Protein AF-A0A1J4UMW9-F1 (afdb_monomer_lite)

Sequence (332 aa):
MISEQFVMEASAVSAFGLAVLLVLATYAATRSKFFRNIVVSAPTFYKASRLLGFAWAGGLAVHFMEMSNAALLNKTLLTGTEIASRSLFPYFALFVFSAGLFVLSRSMTKNHYTNEIKRAPALQYARGGFRGLSANDVEVLRTVKEHKGEVRKVVFETGWLEEEEVLSSMKKLWALGLVKVREGKAFVTPEGSDVLLFPRSLFASGVDRKTLEEMAGAREALEKGDDLHVVAACSRVLERNLKEHVVANAMTSEEAAKHFGKPLARTTLGDLIGFVRDKQKDAFLGGILTTINEARKSIHDHSVGRADEAAYAYLLTEIAVKYIHSTRPIAA

Foldseek 3Di:
DPPPVVVVVVVVVVVVVVLVVVVVVVVVVVPDPVVVVVCPVVVVVVVVLVVVVVVVVVVVVVVVVVLVVVVVVDPDPVVNVVVCCVPVVVVVSVVVVSVVVVVVVLQVVLVVLLVLLVPQPLPPLVVLALLPDALVLLVLLVLLAVVQFQLVSSCVVSVVDHNVVSSVSSSNCVSNVQWDRDRNGIDGDPVVVVVNLFDSLCSPLSDDPVLRVLLSVLVVCLVVQVLLSNLVSLQVSQLVLLLVLCCQPPDPQVVVCVVQVHGSVPDGLVNSLVCCVPPVVPPPLNVLSVLLVVLNVVPVVDDDDPSVSSVSNSVSSSVNSSVSSNPGDDDD

Structure (mmCIF, N/CA/C/O backbone):
data_AF-A0A1J4UMW9-F1
#
_entry.id   AF-A0A1J4UMW9-F1
#
loop_
_atom_site.group_PDB
_atom_site.id
_atom_site.type_symbol
_atom_site.label_atom_id
_atom_site.label_alt_id
_atom_site.label_comp_id
_atom_site.label_asym_id
_atom_site.label_entity_id
_atom_site.label_seq_id
_atom_site.pdbx_PDB_ins_code
_atom_site.Cartn_x
_atom_site.Cartn_y
_atom_site.Cartn_z
_atom_site.occupancy
_atom_site.B_iso_or_equiv
_atom_site.auth_seq_id
_atom_site.auth_comp_id
_atom_site.auth_asym_id
_atom_site.auth_atom_id
_atom_site.pdbx_PDB_model_num
ATOM 1 N N . MET A 1 1 ? -47.668 10.138 73.366 1.00 42.81 1 MET A N 1
ATOM 2 C CA . MET A 1 1 ? -47.268 9.122 72.366 1.00 42.81 1 MET A CA 1
ATOM 3 C C . MET A 1 1 ? -47.139 9.749 70.970 1.00 42.81 1 MET A C 1
ATOM 5 O O . MET A 1 1 ? -47.880 9.379 70.077 1.00 42.81 1 MET A O 1
ATOM 9 N N . ILE A 1 2 ? -46.230 10.715 70.768 1.00 44.62 2 ILE A N 1
ATOM 10 C CA . ILE A 1 2 ? -45.965 11.315 69.433 1.00 44.62 2 ILE A CA 1
ATOM 11 C C . ILE A 1 2 ? -44.455 11.274 69.079 1.00 44.62 2 ILE A C 1
ATOM 13 O O . ILE A 1 2 ? -44.049 11.697 68.008 1.00 44.62 2 ILE A O 1
ATOM 17 N N . SER A 1 3 ? -43.576 10.716 69.919 1.00 45.97 3 SER A N 1
ATOM 18 C CA . SER A 1 3 ? -42.135 11.000 69.799 1.00 45.97 3 SER A CA 1
ATOM 19 C C . SER A 1 3 ? -41.290 10.051 68.938 1.00 45.97 3 SER A C 1
ATOM 21 O O . SER A 1 3 ? -40.170 10.429 68.628 1.00 45.97 3 SER A O 1
ATOM 23 N N . GLU A 1 4 ? -41.752 8.866 68.521 1.00 40.22 4 GLU A N 1
ATOM 24 C CA . GLU A 1 4 ? -40.880 7.918 67.785 1.00 40.22 4 GLU A CA 1
ATOM 25 C C . GLU A 1 4 ? -41.155 7.850 66.276 1.00 40.22 4 GLU A C 1
ATOM 27 O O . GLU A 1 4 ? -40.219 7.834 65.479 1.00 40.22 4 GLU A O 1
ATOM 32 N N . GLN A 1 5 ? -42.421 7.911 65.854 1.00 38.81 5 GLN A N 1
ATOM 33 C CA . GLN A 1 5 ? -42.780 7.913 64.427 1.00 38.81 5 GLN A CA 1
ATOM 34 C C . GLN A 1 5 ? -42.293 9.176 63.700 1.00 38.81 5 GLN A C 1
ATOM 36 O O . GLN A 1 5 ? -41.772 9.087 62.591 1.00 38.81 5 GLN A O 1
ATOM 41 N N . PHE A 1 6 ? -42.363 10.337 64.359 1.00 32.69 6 PHE A N 1
ATOM 42 C CA . PHE A 1 6 ? -41.917 11.614 63.789 1.00 32.69 6 PHE A CA 1
ATOM 43 C C . PHE A 1 6 ? -40.389 11.692 63.631 1.00 32.69 6 PHE A C 1
ATOM 45 O O . PHE A 1 6 ? -39.881 12.286 62.682 1.00 32.69 6 PHE A O 1
ATOM 52 N N . VAL A 1 7 ? -39.642 11.052 64.537 1.00 42.03 7 VAL A N 1
ATOM 53 C CA . VAL A 1 7 ? -38.174 10.971 64.462 1.00 42.03 7 VAL A CA 1
ATOM 54 C C . VAL A 1 7 ? -37.744 10.004 63.353 1.00 42.03 7 VAL A C 1
ATOM 56 O O . VAL A 1 7 ? -36.785 10.289 62.632 1.00 42.03 7 VAL A O 1
ATOM 59 N N . MET A 1 8 ? -38.483 8.907 63.144 1.00 39.56 8 MET A N 1
ATOM 60 C CA . MET A 1 8 ? -38.225 7.974 62.043 1.00 39.56 8 MET A CA 1
ATOM 61 C C . MET A 1 8 ? -38.475 8.600 60.667 1.00 39.56 8 MET A C 1
ATOM 63 O O . MET A 1 8 ? -37.607 8.491 59.800 1.00 39.56 8 MET A O 1
ATOM 67 N N . GLU A 1 9 ? -39.585 9.316 60.473 1.00 37.31 9 GLU A N 1
ATOM 68 C CA . GLU A 1 9 ? -39.855 10.015 59.208 1.00 37.31 9 GLU A CA 1
ATOM 69 C C . GLU A 1 9 ? -38.834 11.131 58.940 1.00 37.31 9 GLU A C 1
ATOM 71 O O . GLU A 1 9 ? -38.322 11.239 57.825 1.00 37.31 9 GLU A O 1
ATOM 76 N N . ALA A 1 10 ? -38.425 11.889 59.963 1.00 33.38 10 ALA A N 1
ATOM 77 C CA . ALA A 1 10 ? -37.377 12.901 59.821 1.00 33.38 10 ALA A CA 1
ATOM 78 C C . ALA A 1 10 ? -36.002 12.294 59.465 1.00 33.38 10 ALA A C 1
ATOM 80 O O . ALA A 1 10 ? -35.250 12.866 58.669 1.00 33.38 10 ALA A O 1
ATOM 81 N N . SER A 1 11 ? -35.668 11.114 60.002 1.00 39.16 11 SER A N 1
ATOM 82 C CA . SER A 1 11 ? -34.418 10.404 59.684 1.00 39.16 11 SER A CA 1
ATOM 83 C C . SER A 1 11 ? -34.403 9.828 58.260 1.00 39.16 11 SER A C 1
ATOM 85 O O . SER A 1 11 ? -33.392 9.913 57.564 1.00 39.16 11 SER A O 1
ATOM 87 N N . ALA A 1 12 ? -35.541 9.321 57.777 1.00 39.34 12 ALA A N 1
ATOM 88 C CA . ALA A 1 12 ? -35.669 8.801 56.420 1.00 39.34 12 ALA A CA 1
ATOM 89 C C . ALA A 1 12 ? -35.666 9.933 55.379 1.00 39.34 12 ALA A C 1
ATOM 91 O O . ALA A 1 12 ? -34.989 9.831 54.354 1.00 39.34 12 ALA A O 1
ATOM 92 N N . VAL A 1 13 ? -36.352 11.045 55.664 1.00 39.00 13 VAL A N 1
ATOM 93 C CA . VAL A 1 13 ? -36.373 12.231 54.793 1.00 39.00 13 VAL A CA 1
ATOM 94 C C . VAL A 1 13 ? -35.003 12.915 54.753 1.00 39.00 13 VAL A C 1
ATOM 96 O O . VAL A 1 13 ? -34.563 13.332 53.682 1.00 39.00 13 VAL A O 1
ATOM 99 N N . SER A 1 14 ? -34.278 12.976 55.875 1.00 44.56 14 SER A N 1
ATOM 100 C CA . SER A 1 14 ? -32.914 13.523 55.900 1.00 44.56 14 SER A CA 1
ATOM 101 C C . SER A 1 14 ? -31.901 12.622 55.192 1.00 44.56 14 SER A C 1
ATOM 103 O O . SER A 1 14 ? -31.070 13.138 54.449 1.00 44.56 14 SER A O 1
ATOM 105 N N . ALA A 1 15 ? -32.002 11.295 55.318 1.00 42.41 15 ALA A N 1
ATOM 106 C CA . ALA A 1 15 ? -31.145 10.357 54.590 1.00 42.41 15 ALA A CA 1
ATOM 107 C C . ALA A 1 15 ? -31.415 10.371 53.074 1.00 42.41 15 ALA A C 1
ATOM 109 O O . ALA A 1 15 ? -30.474 10.373 52.278 1.00 42.41 15 ALA A O 1
ATOM 110 N N . PHE A 1 16 ? -32.686 10.449 52.661 1.00 41.81 16 PHE A N 1
ATOM 111 C CA . PHE A 1 16 ? -33.057 10.579 51.250 1.00 41.81 16 PHE A CA 1
ATOM 112 C C . PHE A 1 16 ? -32.621 11.935 50.681 1.00 41.81 16 PHE A C 1
ATOM 114 O O . PHE A 1 16 ? -32.043 11.998 49.596 1.00 41.81 16 PHE A O 1
ATOM 121 N N . GLY A 1 17 ? -32.797 13.014 51.449 1.00 39.78 17 GLY A N 1
ATOM 122 C CA . GLY A 1 17 ? -32.282 14.341 51.116 1.00 39.78 17 GLY A CA 1
ATOM 123 C C . GLY A 1 17 ? -30.760 14.356 50.962 1.00 39.78 17 GLY A C 1
ATOM 124 O O . GLY A 1 17 ? -30.255 14.929 49.999 1.00 39.78 17 GLY A O 1
ATOM 125 N N . LEU A 1 18 ? -30.028 13.664 51.843 1.00 44.84 18 LEU A N 1
ATOM 126 C CA . LEU A 1 18 ? -28.569 13.554 51.782 1.00 44.84 18 LEU A CA 1
ATOM 127 C C . LEU A 1 18 ? -28.105 12.748 50.561 1.00 44.84 18 LEU A C 1
ATOM 129 O O . LEU A 1 18 ? -27.147 13.141 49.901 1.00 44.84 18 LEU A O 1
ATOM 133 N N . ALA A 1 19 ? -28.797 11.655 50.224 1.00 44.78 19 ALA A N 1
ATOM 134 C CA . ALA A 1 19 ? -28.501 10.843 49.045 1.00 44.78 19 ALA A CA 1
ATOM 135 C C . ALA A 1 19 ? -28.756 11.617 47.741 1.00 44.78 19 ALA A C 1
ATOM 137 O O . ALA A 1 19 ? -27.916 11.609 46.841 1.00 44.78 19 ALA A O 1
ATOM 138 N N . VAL A 1 20 ? -29.870 12.352 47.657 1.00 46.38 20 VAL A N 1
ATOM 139 C CA . VAL A 1 20 ? -30.177 13.224 46.513 1.00 46.38 20 VAL A CA 1
ATOM 140 C C . VAL A 1 20 ? -29.170 14.374 46.417 1.00 46.38 20 VAL A C 1
ATOM 142 O O . VAL A 1 20 ? -28.682 14.660 45.326 1.00 46.38 20 VAL A O 1
ATOM 145 N N . LEU A 1 21 ? -28.777 14.981 47.541 1.00 43.75 21 LEU A N 1
ATOM 146 C CA . LEU A 1 21 ? -27.727 16.004 47.586 1.00 43.75 21 LEU A CA 1
ATOM 147 C C . LEU A 1 21 ? -26.360 15.456 47.174 1.00 43.75 21 LEU A C 1
ATOM 149 O O . LEU A 1 21 ? -25.640 16.141 46.459 1.00 43.75 21 LEU A O 1
ATOM 153 N N . LEU A 1 22 ? -26.008 14.225 47.547 1.00 47.81 22 LEU A N 1
ATOM 154 C CA . LEU A 1 22 ? -24.771 13.565 47.119 1.00 47.81 22 LEU A CA 1
ATOM 155 C C . LEU A 1 22 ? -24.776 13.251 45.622 1.00 47.81 22 LEU A C 1
ATOM 157 O O . LEU A 1 22 ? -23.760 13.461 44.958 1.00 47.81 22 LEU A O 1
ATOM 161 N N . VAL A 1 23 ? -25.909 12.813 45.068 1.00 45.50 23 VAL A N 1
ATOM 162 C CA . VAL A 1 23 ? -26.080 12.595 43.621 1.00 45.50 23 VAL A CA 1
ATOM 163 C C . VAL A 1 23 ? -26.017 13.921 42.857 1.00 45.50 23 VAL A C 1
ATOM 165 O O . VAL A 1 23 ? -25.331 14.018 41.842 1.00 45.50 23 VAL A O 1
ATOM 168 N N . LEU A 1 24 ? -26.657 14.977 43.361 1.00 42.84 24 LEU A N 1
ATOM 169 C CA . LEU A 1 24 ? -26.605 16.309 42.755 1.00 42.84 24 LEU A CA 1
ATOM 170 C C . LEU A 1 24 ? -25.222 16.957 42.896 1.00 42.84 24 LEU A C 1
ATOM 172 O O . LEU A 1 24 ? -24.752 17.585 41.952 1.00 42.84 24 LEU A O 1
ATOM 176 N N . ALA A 1 25 ? -24.532 16.761 44.020 1.00 43.81 25 ALA A N 1
ATOM 177 C CA . ALA A 1 25 ? -23.177 17.254 44.246 1.00 43.81 25 ALA A CA 1
ATOM 178 C C . ALA A 1 25 ? -22.150 16.507 43.387 1.00 43.81 25 ALA A C 1
ATOM 180 O O . ALA A 1 25 ? -21.264 17.140 42.822 1.00 43.81 25 ALA A O 1
ATOM 181 N N . THR A 1 26 ? -22.289 15.190 43.201 1.00 46.97 26 THR A N 1
ATOM 182 C CA . THR A 1 26 ? -21.450 14.423 42.258 1.00 46.97 26 THR A CA 1
ATOM 183 C C . THR A 1 26 ? -21.759 14.778 40.800 1.00 46.97 26 THR A C 1
ATOM 185 O O . THR A 1 26 ? -20.840 14.905 39.986 1.00 46.97 26 THR A O 1
ATOM 188 N N . TYR A 1 27 ? -23.021 15.048 40.460 1.00 43.44 27 TYR A N 1
ATOM 189 C CA . TYR A 1 27 ? -23.415 15.565 39.145 1.00 43.44 27 TYR A CA 1
ATOM 190 C C . TYR A 1 27 ? -22.890 16.995 38.884 1.00 43.44 27 TYR A C 1
ATOM 192 O O . TYR A 1 27 ? -22.416 17.307 37.791 1.00 43.44 27 TYR A O 1
ATOM 200 N N . ALA A 1 28 ? -22.886 17.865 39.897 1.00 40.16 28 ALA A N 1
ATOM 201 C CA . ALA A 1 28 ? -22.312 19.208 39.816 1.00 40.16 28 ALA A CA 1
ATOM 202 C C . ALA A 1 28 ? -20.772 19.174 39.757 1.00 40.16 28 ALA A C 1
ATOM 204 O O . ALA A 1 28 ? -20.160 19.873 38.944 1.00 40.16 28 ALA A O 1
ATOM 205 N N . ALA A 1 29 ? -20.134 18.304 40.545 1.00 42.22 29 ALA A N 1
ATOM 206 C CA . ALA A 1 29 ? -18.684 18.113 40.568 1.00 42.22 29 ALA A CA 1
ATOM 207 C C . ALA A 1 29 ? -18.143 17.525 39.254 1.00 42.22 29 ALA A C 1
ATOM 209 O O . ALA A 1 29 ? -17.057 17.897 38.816 1.00 42.22 29 ALA A O 1
ATOM 210 N N . THR A 1 30 ? -18.912 16.683 38.556 1.00 43.72 30 THR A N 1
ATOM 211 C CA . THR A 1 30 ? -18.533 16.140 37.235 1.00 43.72 30 THR A CA 1
ATOM 212 C C . THR A 1 30 ? -18.627 17.161 36.092 1.00 43.72 30 THR A C 1
ATOM 214 O O . THR A 1 30 ? -17.993 16.975 35.048 1.00 43.72 30 THR A O 1
ATOM 217 N N . ARG A 1 31 ? -19.337 18.286 36.277 1.00 42.12 31 ARG A N 1
ATOM 218 C CA . ARG A 1 31 ? -19.295 19.440 35.354 1.00 42.12 31 ARG A CA 1
ATOM 219 C C . ARG A 1 31 ? -18.160 20.427 35.642 1.00 42.12 31 ARG A C 1
ATOM 221 O O . ARG A 1 31 ? -17.838 21.236 34.771 1.00 42.12 31 ARG A O 1
ATOM 228 N N . SER A 1 32 ? -17.532 20.352 36.813 1.00 41.03 32 SER A N 1
ATOM 229 C CA . SER A 1 32 ? -16.399 21.202 37.182 1.00 41.03 32 SER A CA 1
ATOM 230 C C . SER A 1 32 ? -15.139 20.830 36.387 1.00 41.03 32 SER A C 1
ATOM 232 O O . SER A 1 32 ? -14.759 19.662 36.287 1.00 41.03 32 SER A O 1
ATOM 234 N N . LYS A 1 33 ? -14.446 21.838 35.834 1.00 41.34 33 LYS A N 1
ATOM 235 C CA . LYS A 1 33 ? -13.151 21.675 35.139 1.00 41.34 33 LYS A CA 1
ATOM 236 C C . LYS A 1 33 ? -12.084 21.009 36.021 1.00 41.34 33 LYS A C 1
ATOM 238 O O . LYS A 1 33 ? -11.174 20.390 35.482 1.00 41.34 33 LYS A O 1
ATOM 243 N N . PHE A 1 34 ? -12.212 21.104 37.344 1.00 39.59 34 PHE A N 1
ATOM 244 C CA . PHE A 1 34 ? -11.235 20.600 38.308 1.00 39.59 34 PHE A CA 1
ATOM 245 C C . PHE A 1 34 ? -11.161 19.063 38.325 1.00 39.59 34 PHE A C 1
ATOM 247 O O . PHE A 1 34 ? -10.075 18.489 38.300 1.00 39.59 34 PHE A O 1
ATOM 254 N N . PHE A 1 35 ? -12.307 18.377 38.243 1.00 39.03 35 PHE A N 1
ATOM 255 C CA . PHE A 1 35 ? -12.349 16.909 38.237 1.00 39.03 35 PHE A CA 1
ATOM 256 C C . PHE A 1 35 ? -11.891 16.283 36.915 1.00 39.03 35 PHE A C 1
ATOM 258 O O . PHE A 1 35 ? -11.457 15.134 36.908 1.00 39.03 35 PHE A O 1
ATOM 265 N N . ARG A 1 36 ? -11.896 17.031 35.801 1.00 42.31 36 ARG A N 1
ATOM 266 C CA . ARG A 1 36 ? -11.319 16.541 34.535 1.00 42.31 36 ARG A CA 1
ATOM 267 C C . ARG A 1 36 ? -9.810 16.312 34.618 1.00 42.31 36 ARG A C 1
ATOM 269 O O . ARG A 1 36 ? -9.317 15.459 33.892 1.00 42.31 36 ARG A O 1
ATOM 276 N N . ASN A 1 37 ? -9.106 17.028 35.496 1.00 37.28 37 ASN A N 1
ATOM 277 C CA . ASN A 1 37 ? -7.650 16.934 35.618 1.00 37.28 37 ASN A CA 1
ATOM 278 C C . ASN A 1 37 ? -7.193 15.838 36.595 1.00 37.28 37 ASN A C 1
ATOM 280 O O . ASN A 1 37 ? -6.103 15.306 36.432 1.00 37.28 37 ASN A O 1
ATOM 284 N N . ILE A 1 38 ? -8.026 15.448 37.568 1.00 41.09 38 ILE A N 1
ATOM 285 C CA . ILE A 1 38 ? -7.701 14.373 38.530 1.00 41.09 38 ILE A CA 1
ATOM 286 C C . ILE A 1 38 ? -7.967 12.978 37.928 1.00 41.09 38 ILE A C 1
ATOM 288 O O . ILE A 1 38 ? -7.303 12.006 38.274 1.00 41.09 38 ILE A O 1
ATOM 292 N N . VAL A 1 39 ? -8.882 12.870 36.959 1.00 41.06 39 VAL A N 1
ATOM 293 C CA . VAL A 1 39 ? -9.279 11.604 36.301 1.00 41.06 39 VAL A CA 1
ATOM 294 C C . VAL A 1 39 ? -8.270 11.134 35.226 1.00 41.06 39 VAL A C 1
ATOM 296 O O . VAL A 1 39 ? -8.476 10.118 34.566 1.00 41.06 39 VAL A O 1
ATOM 299 N N . VAL A 1 40 ? -7.136 11.827 35.072 1.00 39.72 40 VAL A N 1
ATOM 300 C CA . VAL A 1 40 ? -6.086 11.523 34.079 1.00 39.72 40 VAL A CA 1
ATOM 301 C C . VAL A 1 40 ? -5.288 10.242 34.415 1.00 39.72 40 VAL A C 1
ATOM 303 O O . VAL A 1 40 ? -4.638 9.685 33.541 1.00 39.72 40 VAL A O 1
ATOM 306 N N . SER A 1 41 ? -5.418 9.664 35.618 1.00 41.72 41 SER A N 1
ATOM 307 C CA . SER A 1 41 ? -4.831 8.354 35.986 1.00 41.72 41 SER A CA 1
ATOM 308 C C . SER A 1 41 ? -5.831 7.183 35.885 1.00 41.72 41 SER A C 1
ATOM 310 O O . SER A 1 41 ? -5.917 6.301 36.748 1.00 41.72 41 SER A O 1
ATOM 312 N N . ALA A 1 42 ? -6.610 7.169 34.800 1.00 48.78 42 ALA A N 1
ATOM 313 C CA . ALA A 1 42 ? -7.713 6.237 34.546 1.00 48.78 42 ALA A CA 1
ATOM 314 C C . ALA A 1 42 ? -7.419 4.725 34.754 1.00 48.78 42 ALA A C 1
ATOM 316 O O . ALA A 1 42 ? -8.327 4.030 35.221 1.00 48.78 42 ALA A O 1
ATOM 317 N N . PRO A 1 43 ? -6.215 4.170 34.483 1.00 43.69 43 PRO A N 1
ATOM 318 C CA . PRO A 1 43 ? -5.966 2.733 34.664 1.00 43.69 43 PRO A CA 1
ATOM 319 C C . PRO A 1 43 ? -5.901 2.314 36.139 1.00 43.69 43 PRO A C 1
ATOM 321 O O . PRO A 1 43 ? -6.397 1.249 36.519 1.00 43.69 43 PRO A O 1
ATOM 324 N N . THR A 1 44 ? -5.306 3.154 36.986 1.00 44.06 44 THR A N 1
ATOM 325 C CA . THR A 1 44 ? -5.064 2.869 38.407 1.00 44.06 44 THR A CA 1
ATOM 326 C C . THR A 1 44 ? -6.350 3.015 39.211 1.00 44.06 44 THR A C 1
ATOM 328 O O . THR A 1 44 ? -6.687 2.142 40.011 1.00 44.06 44 THR A O 1
ATOM 331 N N . PHE A 1 45 ? -7.135 4.057 38.916 1.00 45.88 45 PHE A N 1
ATOM 332 C CA . PHE A 1 45 ? -8.465 4.253 39.497 1.00 45.88 45 PHE A CA 1
ATOM 333 C C . PHE A 1 45 ? -9.440 3.130 39.093 1.00 45.88 45 PHE A C 1
ATOM 335 O O . PHE A 1 45 ? -10.245 2.661 39.901 1.00 45.88 45 PHE A O 1
ATOM 342 N N . TYR A 1 46 ? -9.328 2.628 37.859 1.00 49.31 46 TYR A N 1
ATOM 343 C CA . TYR A 1 46 ? -10.110 1.491 37.368 1.00 49.31 46 TYR A CA 1
ATOM 344 C C . TYR A 1 46 ? -9.767 0.174 38.083 1.00 49.31 46 TYR A C 1
ATOM 346 O O . TYR A 1 46 ? -10.672 -0.531 38.527 1.00 49.31 46 TYR A O 1
ATOM 354 N N . LYS A 1 47 ? -8.478 -0.160 38.249 1.00 45.62 47 LYS A N 1
ATOM 355 C CA . LYS A 1 47 ? -8.064 -1.368 38.992 1.00 45.62 47 LYS A CA 1
ATOM 356 C C . LYS A 1 47 ? -8.498 -1.304 40.460 1.00 45.62 47 LYS A C 1
ATOM 358 O O . LYS A 1 47 ? -9.024 -2.289 40.975 1.00 45.62 47 LYS A O 1
ATOM 363 N N . ALA A 1 48 ? -8.350 -0.141 41.097 1.00 46.59 48 ALA A N 1
ATOM 364 C CA . ALA A 1 48 ? -8.745 0.071 42.487 1.00 46.59 48 ALA A CA 1
ATOM 365 C C . ALA A 1 48 ? -10.266 -0.049 42.691 1.00 46.59 48 ALA A C 1
ATOM 367 O O . ALA A 1 48 ? -10.709 -0.767 43.583 1.00 46.59 48 ALA A O 1
ATOM 368 N N . SER A 1 49 ? -11.073 0.583 41.832 1.00 46.94 49 SER A N 1
ATOM 369 C CA . SER A 1 49 ? -12.542 0.515 41.922 1.00 46.94 49 SER A CA 1
ATOM 370 C C . SER A 1 49 ? -13.092 -0.894 41.681 1.00 46.94 49 SER A C 1
ATOM 372 O O . SER A 1 49 ? -14.043 -1.303 42.347 1.00 46.94 49 SER A O 1
ATOM 374 N N . ARG A 1 50 ? -12.470 -1.678 40.792 1.00 46.16 50 ARG A N 1
ATOM 375 C CA . ARG A 1 50 ? -12.857 -3.076 40.547 1.00 46.16 50 ARG A CA 1
ATOM 376 C C . ARG A 1 50 ? -12.521 -3.991 41.727 1.00 46.16 50 ARG A C 1
ATOM 378 O O . ARG A 1 50 ? -13.363 -4.794 42.117 1.00 46.16 50 ARG A O 1
ATOM 385 N N . LEU A 1 51 ? -11.324 -3.854 42.301 1.00 48.75 51 LEU A N 1
ATOM 386 C CA . LEU A 1 51 ? -10.903 -4.601 43.494 1.00 48.75 51 LEU A CA 1
ATOM 387 C C . LEU A 1 51 ? -11.782 -4.277 44.704 1.00 48.75 51 LEU A C 1
ATOM 389 O O . LEU A 1 51 ? -12.223 -5.194 45.391 1.00 48.75 51 LEU A O 1
ATOM 393 N N . LEU A 1 52 ? -12.101 -2.997 44.911 1.00 49.00 52 LEU A N 1
ATOM 394 C CA . LEU A 1 52 ? -13.024 -2.562 45.960 1.00 49.00 52 LEU A CA 1
ATOM 395 C C . LEU A 1 52 ? -14.428 -3.139 45.749 1.00 49.00 52 LEU A C 1
ATOM 397 O O . LEU A 1 52 ? -15.008 -3.665 46.692 1.00 49.00 52 LEU A O 1
ATOM 401 N N . GLY A 1 53 ? -14.947 -3.125 44.516 1.00 48.31 53 GLY A N 1
ATOM 402 C CA . GLY A 1 53 ? -16.244 -3.728 44.196 1.00 48.31 53 GLY A CA 1
ATOM 403 C C . GLY A 1 53 ? -16.298 -5.241 44.453 1.00 48.31 53 GLY A C 1
ATOM 404 O O . GLY A 1 53 ? -17.281 -5.729 45.006 1.00 48.31 53 GLY A O 1
ATOM 405 N N . PHE A 1 54 ? -15.241 -5.986 44.104 1.00 48.91 54 PHE A N 1
ATOM 406 C CA . PHE A 1 54 ? -15.165 -7.436 44.334 1.00 48.91 54 PHE A CA 1
ATOM 407 C C . PHE A 1 54 ? -14.985 -7.805 45.808 1.00 48.91 54 PHE A C 1
ATOM 409 O O . PHE A 1 54 ? -15.696 -8.680 46.302 1.00 48.91 54 PHE A O 1
ATOM 416 N N . ALA A 1 55 ? -14.076 -7.132 46.518 1.00 49.06 55 ALA A N 1
ATOM 417 C CA . ALA A 1 55 ? -13.883 -7.340 47.953 1.00 49.06 55 ALA A CA 1
ATOM 418 C C . ALA A 1 55 ? -15.178 -7.051 48.729 1.00 49.06 55 ALA A C 1
ATOM 420 O O . ALA A 1 55 ? -15.533 -7.774 49.658 1.00 49.06 55 ALA A O 1
ATOM 421 N N . TRP A 1 56 ? -15.928 -6.037 48.292 1.00 56.81 56 TRP A N 1
ATOM 422 C CA . TRP A 1 56 ? -17.191 -5.659 48.909 1.00 56.81 56 TRP A CA 1
ATOM 423 C C . TRP A 1 56 ? -18.327 -6.644 48.607 1.00 56.81 56 TRP A C 1
ATOM 425 O O . TRP A 1 56 ? -19.052 -7.020 49.523 1.00 56.81 56 TRP A O 1
ATOM 435 N N . ALA A 1 57 ? -18.446 -7.139 47.369 1.00 48.03 57 ALA A N 1
ATOM 436 C CA . ALA A 1 57 ? -19.408 -8.191 47.022 1.00 48.03 57 ALA A CA 1
ATOM 437 C C . ALA A 1 57 ? -19.156 -9.494 47.806 1.00 48.03 57 ALA A C 1
ATOM 439 O O . ALA A 1 57 ? -20.105 -10.134 48.256 1.00 48.03 57 ALA A O 1
ATOM 440 N N . GLY A 1 58 ? -17.883 -9.848 48.024 1.00 52.16 58 GLY A N 1
ATOM 441 C CA . GLY A 1 58 ? -17.498 -10.958 48.898 1.00 52.16 58 GLY A CA 1
ATOM 442 C C . GLY A 1 58 ? -17.920 -10.731 50.352 1.00 52.16 58 GLY A C 1
ATOM 443 O O . GLY A 1 58 ? -18.535 -11.609 50.951 1.00 52.16 58 GLY A O 1
ATOM 444 N N . GLY A 1 59 ? -17.674 -9.534 50.897 1.00 49.66 59 GLY A N 1
ATOM 445 C CA . GLY A 1 59 ? -18.113 -9.164 52.248 1.00 49.66 59 GLY A CA 1
ATOM 446 C C . GLY A 1 59 ? -19.635 -9.205 52.424 1.00 49.66 59 GLY A C 1
ATOM 447 O O . GLY A 1 59 ? -20.123 -9.697 53.436 1.00 49.66 59 GLY A O 1
ATOM 448 N N . LEU A 1 60 ? -20.392 -8.766 51.415 1.00 53.06 60 LEU A N 1
ATOM 449 C CA . LEU A 1 60 ? -21.858 -8.814 51.406 1.00 53.06 60 LEU A CA 1
ATOM 450 C C . LEU A 1 60 ? -22.394 -10.249 51.404 1.00 53.06 60 LEU A C 1
ATOM 452 O O . LEU A 1 60 ? -23.348 -10.539 52.118 1.00 53.06 60 LEU A O 1
ATOM 456 N N . ALA A 1 61 ? -21.767 -11.151 50.645 1.00 51.25 61 ALA A N 1
ATOM 457 C CA . ALA A 1 61 ? -22.147 -12.561 50.618 1.00 51.25 61 ALA A CA 1
ATOM 458 C C . ALA A 1 61 ? -21.921 -13.243 51.977 1.00 51.25 61 ALA A C 1
ATOM 460 O O . ALA A 1 61 ? -22.792 -13.975 52.443 1.00 51.25 61 ALA A O 1
ATOM 461 N N . VAL A 1 62 ? -20.797 -12.949 52.641 1.00 56.12 62 VAL A N 1
ATOM 462 C CA . VAL A 1 62 ? -20.498 -13.455 53.992 1.00 56.12 62 VAL A CA 1
ATOM 463 C C . VAL A 1 62 ? -21.516 -12.930 55.006 1.00 56.12 62 VAL A C 1
ATOM 465 O O . VAL A 1 62 ? -22.098 -13.710 55.756 1.00 56.12 62 VAL A O 1
ATOM 468 N N . HIS A 1 63 ? -21.813 -11.630 54.970 1.00 53.75 63 HIS A N 1
ATOM 469 C CA . HIS A 1 63 ? -22.755 -11.013 55.906 1.00 53.75 63 HIS A CA 1
ATOM 470 C C . HIS A 1 63 ? -24.198 -11.506 55.707 1.00 53.75 63 HIS A C 1
ATOM 472 O O . HIS A 1 63 ? -24.946 -11.668 56.674 1.00 53.75 63 HIS A O 1
ATOM 478 N N . PHE A 1 64 ? -24.588 -11.771 54.456 1.00 51.44 64 PHE A N 1
ATOM 479 C CA . PHE A 1 64 ? -25.892 -12.341 54.123 1.00 51.44 64 PHE A CA 1
ATOM 480 C C . PHE A 1 64 ? -25.994 -13.799 54.590 1.00 51.44 64 PHE A C 1
ATOM 482 O O . PHE A 1 64 ? -27.023 -14.171 55.147 1.00 51.44 64 PHE A O 1
ATOM 489 N N . MET A 1 65 ? -24.922 -14.594 54.447 1.00 53.09 65 MET A N 1
ATOM 490 C CA . MET A 1 65 ? -24.850 -15.962 54.980 1.00 53.09 65 MET A CA 1
ATOM 491 C C . MET A 1 65 ? -24.991 -15.994 56.509 1.00 53.09 65 MET A C 1
ATOM 493 O O . MET A 1 65 ? -25.771 -16.792 57.037 1.00 53.09 65 MET A O 1
ATOM 497 N N . GLU A 1 66 ? -24.313 -15.092 57.223 1.00 53.31 66 GLU A N 1
ATOM 498 C CA . GLU A 1 66 ? -24.432 -14.961 58.682 1.00 53.31 66 GLU A CA 1
ATOM 499 C C . GLU A 1 66 ? -25.845 -14.558 59.122 1.00 53.31 66 GLU A C 1
ATOM 501 O O . GLU A 1 66 ? -26.402 -15.164 60.041 1.00 53.31 66 GLU A O 1
ATOM 506 N N . MET A 1 67 ? -26.475 -13.596 58.436 1.00 51.66 67 MET A N 1
ATOM 507 C CA . MET A 1 67 ? -27.855 -13.202 58.735 1.00 51.66 67 MET A CA 1
ATOM 508 C C . MET A 1 67 ? -28.867 -14.307 58.425 1.00 51.66 67 MET A C 1
ATOM 510 O O . MET A 1 67 ? -29.804 -14.494 59.200 1.00 51.66 67 MET A O 1
ATOM 514 N N . SER A 1 68 ? -28.686 -15.071 57.344 1.00 51.97 68 SER A N 1
ATOM 515 C CA . SER A 1 68 ? -29.562 -16.209 57.043 1.00 51.97 68 SER A CA 1
ATOM 516 C C . SER A 1 68 ? -29.444 -17.331 58.079 1.00 51.97 68 SER A C 1
ATOM 518 O O . SER A 1 68 ? -30.462 -17.914 58.450 1.00 51.97 68 SER A O 1
ATOM 520 N N . ASN A 1 69 ? -28.244 -17.570 58.621 1.00 50.84 69 ASN A N 1
ATOM 521 C CA . ASN A 1 69 ? -28.043 -18.524 59.715 1.00 50.84 69 ASN A CA 1
ATOM 522 C C . ASN A 1 69 ? -28.675 -18.037 61.031 1.00 50.84 69 ASN A C 1
ATOM 524 O O . ASN A 1 69 ? -29.253 -18.838 61.763 1.00 50.84 69 ASN A O 1
ATOM 528 N N . ALA A 1 70 ? -28.626 -16.732 61.317 1.00 49.06 70 ALA A N 1
ATOM 529 C CA . ALA A 1 70 ? -29.246 -16.148 62.508 1.00 49.06 70 ALA A CA 1
ATOM 530 C C . ALA A 1 70 ? -30.786 -16.073 62.416 1.00 49.06 70 ALA A C 1
ATOM 532 O O . ALA A 1 70 ? -31.480 -16.294 63.409 1.00 49.06 70 ALA A O 1
ATOM 533 N N . ALA A 1 71 ? -31.338 -15.802 61.228 1.00 45.44 71 ALA A N 1
ATOM 534 C CA . ALA A 1 71 ? -32.782 -15.707 60.996 1.00 45.44 71 ALA A CA 1
ATOM 535 C C . ALA A 1 71 ? -33.496 -17.071 61.055 1.00 45.44 71 ALA A C 1
ATOM 537 O O . ALA A 1 71 ? -34.659 -17.137 61.450 1.00 45.44 71 ALA A O 1
ATOM 538 N N . LEU A 1 72 ? -32.802 -18.169 60.731 1.00 49.03 72 LEU A N 1
ATOM 539 C CA . LEU A 1 72 ? -33.329 -19.535 60.864 1.00 49.03 72 LEU A CA 1
ATOM 540 C C . LEU A 1 72 ? -33.550 -19.963 62.327 1.00 49.03 72 LEU A C 1
ATOM 542 O O . LEU A 1 72 ? -34.335 -20.875 62.585 1.00 49.03 72 LEU A O 1
ATOM 546 N N . LEU A 1 73 ? -32.902 -19.290 63.284 1.00 49.34 73 LEU A N 1
ATOM 547 C CA . LEU A 1 73 ? -32.955 -19.615 64.711 1.00 49.34 73 LEU A CA 1
ATOM 548 C C . LEU A 1 73 ? -34.025 -18.845 65.502 1.00 49.34 73 LEU A C 1
ATOM 550 O O . LEU A 1 73 ? -34.318 -19.244 66.626 1.00 49.34 73 LEU A O 1
ATOM 554 N N . ASN A 1 74 ? -34.646 -17.789 64.955 1.00 47.84 74 ASN A N 1
ATOM 555 C CA . ASN A 1 74 ? -35.574 -16.953 65.727 1.00 47.84 74 ASN A CA 1
ATOM 556 C C . ASN A 1 74 ? -36.904 -16.685 64.992 1.00 47.84 74 ASN A C 1
ATOM 558 O O . ASN A 1 74 ? -36.971 -15.942 64.015 1.00 47.84 74 ASN A O 1
ATOM 562 N N . LYS A 1 75 ? -37.991 -17.299 65.485 1.00 45.91 75 LYS A N 1
ATOM 563 C CA . LYS A 1 75 ? -39.361 -17.262 64.926 1.00 45.91 75 LYS A CA 1
ATOM 564 C C . LYS A 1 75 ? -40.114 -15.948 65.212 1.00 45.91 75 LYS A C 1
ATOM 566 O O . LYS A 1 75 ? -41.240 -15.971 65.704 1.00 45.91 75 LYS A O 1
ATOM 571 N N . THR A 1 76 ? -39.549 -14.794 64.878 1.00 49.91 76 THR A N 1
ATOM 572 C CA . THR A 1 76 ? -40.275 -13.510 64.950 1.00 49.91 76 THR A CA 1
ATOM 573 C C . THR A 1 76 ? -40.157 -12.754 63.631 1.00 49.91 76 THR A C 1
ATOM 575 O O . THR A 1 76 ? -39.198 -12.033 63.378 1.00 49.91 76 THR A O 1
ATOM 578 N N . LEU A 1 77 ? -41.166 -12.930 62.775 1.00 46.59 77 LEU A N 1
ATOM 579 C CA . LEU A 1 77 ? -41.265 -12.341 61.432 1.00 46.59 77 LEU A CA 1
ATOM 580 C C . LEU A 1 77 ? -41.288 -10.798 61.421 1.00 46.59 77 LEU A C 1
ATOM 582 O O . LEU A 1 77 ? -40.871 -10.201 60.435 1.00 46.59 77 LEU A O 1
ATOM 586 N N . LEU A 1 78 ? -41.721 -10.154 62.511 1.00 43.47 78 LEU A N 1
ATOM 587 C CA . LEU A 1 78 ? -41.830 -8.689 62.621 1.00 43.47 78 LEU A CA 1
ATOM 588 C C . LEU A 1 78 ? -40.480 -7.980 62.841 1.00 43.47 78 LEU A C 1
ATOM 590 O O . LEU A 1 78 ? -40.269 -6.895 62.307 1.00 43.47 78 LEU A O 1
ATOM 594 N N . THR A 1 79 ? -39.534 -8.603 63.548 1.00 51.47 79 THR A N 1
ATOM 595 C CA . THR A 1 79 ? -38.165 -8.077 63.720 1.00 51.47 79 THR A CA 1
ATOM 596 C C . THR A 1 79 ? -37.271 -8.391 62.522 1.00 51.47 79 THR A C 1
ATOM 598 O O . THR A 1 79 ? -36.358 -7.624 62.219 1.00 51.47 79 THR A O 1
ATOM 601 N N . GLY A 1 80 ? -37.561 -9.467 61.783 1.00 46.09 80 GLY A N 1
ATOM 602 C CA . GLY A 1 80 ? -36.831 -9.831 60.568 1.00 46.09 80 GLY A CA 1
ATOM 603 C C . GLY A 1 80 ? -36.924 -8.766 59.474 1.00 46.09 80 GLY A C 1
ATOM 604 O O . GLY A 1 80 ? -35.910 -8.423 58.880 1.00 46.09 80 GLY A O 1
ATOM 605 N N . THR A 1 81 ? -38.103 -8.180 59.248 1.00 49.34 81 THR A N 1
ATOM 606 C CA . THR A 1 81 ? -38.303 -7.118 58.244 1.00 49.34 81 THR A CA 1
ATOM 607 C C . THR A 1 81 ? -37.668 -5.783 58.636 1.00 49.34 81 THR A C 1
ATOM 609 O O . THR A 1 81 ? -37.147 -5.073 57.776 1.00 49.34 81 THR A O 1
ATOM 612 N N . GLU A 1 82 ? -37.652 -5.438 59.924 1.00 51.25 82 GLU A N 1
ATOM 613 C CA . GLU A 1 82 ? -37.010 -4.215 60.429 1.00 51.25 82 GLU A CA 1
ATOM 614 C C . GLU A 1 82 ? -35.478 -4.315 60.397 1.00 51.25 82 GLU A C 1
ATOM 616 O O . GLU A 1 82 ? -34.791 -3.382 59.984 1.00 51.25 82 GLU A O 1
ATOM 621 N N . ILE A 1 83 ? -34.928 -5.476 60.764 1.00 53.44 83 ILE A N 1
ATOM 622 C CA . ILE A 1 83 ? -33.488 -5.738 60.687 1.00 53.44 83 ILE A CA 1
ATOM 623 C C . ILE A 1 83 ? -33.052 -5.857 59.226 1.00 53.44 83 ILE A C 1
ATOM 625 O O . ILE A 1 83 ? -32.045 -5.259 58.848 1.00 53.44 83 ILE A O 1
ATOM 629 N N . ALA A 1 84 ? -33.821 -6.555 58.385 1.00 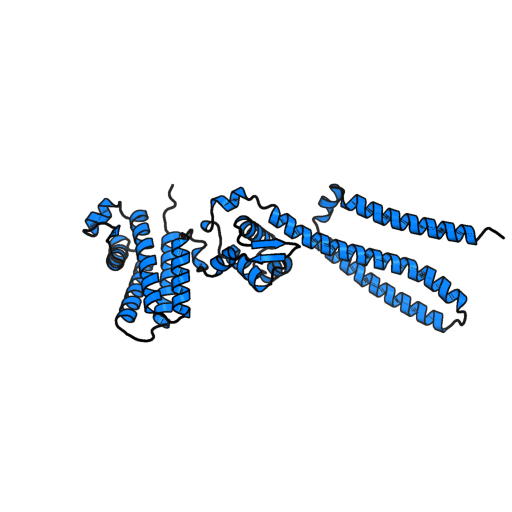49.19 84 ALA A N 1
ATOM 630 C CA . ALA A 1 84 ? -33.556 -6.670 56.955 1.00 49.19 84 ALA A CA 1
ATOM 631 C C . ALA A 1 84 ? -33.620 -5.304 56.261 1.00 49.19 84 ALA A C 1
ATOM 633 O O . ALA A 1 84 ? -32.737 -4.996 55.477 1.00 49.19 84 ALA A O 1
ATOM 634 N N . SER A 1 85 ? -34.591 -4.442 56.574 1.00 53.88 85 SER A N 1
ATOM 635 C CA . SER A 1 85 ? -34.653 -3.089 55.996 1.00 53.88 85 SER A CA 1
ATOM 636 C C . SER A 1 85 ? -33.526 -2.178 56.494 1.00 53.88 85 SER A C 1
ATOM 638 O O . SER A 1 85 ? -32.906 -1.501 55.678 1.00 53.88 85 SER A O 1
ATOM 640 N N . ARG A 1 86 ? -33.176 -2.199 57.789 1.00 52.56 86 ARG A N 1
ATOM 641 C CA . ARG A 1 86 ? -32.057 -1.399 58.331 1.00 52.56 86 ARG A CA 1
ATOM 642 C C . ARG A 1 86 ? -30.688 -1.845 57.819 1.00 52.56 86 ARG A C 1
ATOM 644 O O . ARG A 1 86 ? -29.810 -1.005 57.644 1.00 52.56 86 ARG A O 1
ATOM 651 N N . SER A 1 87 ? -30.506 -3.141 57.573 1.00 56.28 87 SER A N 1
ATOM 652 C CA . SER A 1 87 ? -29.248 -3.684 57.053 1.00 56.28 87 SER A CA 1
ATOM 653 C C . SER A 1 87 ? -29.184 -3.628 55.528 1.00 56.28 87 SER A C 1
ATOM 655 O O . SER A 1 87 ? -28.217 -3.098 55.002 1.00 56.28 87 SER A O 1
ATOM 657 N N . LEU A 1 88 ? -30.207 -4.074 54.793 1.00 53.78 88 LEU A N 1
ATOM 658 C CA . LEU A 1 88 ? -30.178 -4.152 53.324 1.00 53.78 88 LEU A CA 1
ATOM 659 C C . LEU A 1 88 ? -30.281 -2.798 52.630 1.00 53.78 88 LEU A C 1
ATOM 661 O O . LEU A 1 88 ? -29.744 -2.656 51.534 1.00 53.78 88 LEU A O 1
ATOM 665 N N . PHE A 1 89 ? -30.936 -1.801 53.227 1.00 56.62 89 PHE A N 1
ATOM 666 C CA . PHE A 1 89 ? -31.109 -0.495 52.588 1.00 56.62 89 PHE A CA 1
ATOM 667 C C . PHE A 1 89 ? -29.784 0.236 52.296 1.00 56.62 89 PHE A C 1
ATOM 669 O O . PHE A 1 89 ? -29.592 0.647 51.148 1.00 56.62 89 PHE A O 1
ATOM 676 N N . PRO A 1 90 ? -28.824 0.361 53.238 1.00 58.06 90 PRO A N 1
ATOM 677 C CA . PRO A 1 90 ? -27.520 0.945 52.926 1.00 58.06 90 PRO A CA 1
ATOM 678 C C . PRO A 1 90 ? -26.738 0.127 51.887 1.00 58.06 90 PRO A C 1
ATOM 680 O O . PRO A 1 90 ? -26.089 0.725 51.030 1.00 58.06 90 PRO A O 1
ATOM 683 N N . TYR A 1 91 ? -26.851 -1.209 51.879 1.00 56.53 91 TYR A N 1
ATOM 684 C CA . TYR A 1 91 ? -26.228 -2.048 50.844 1.00 56.53 91 TYR A CA 1
ATOM 685 C C . TYR A 1 91 ? -26.868 -1.849 49.465 1.00 56.53 91 TYR A C 1
ATOM 687 O O . TYR A 1 91 ? -26.157 -1.758 48.464 1.00 56.53 91 TYR A O 1
ATOM 695 N N . PHE A 1 92 ? -28.194 -1.727 49.395 1.00 58.75 92 PHE A N 1
ATOM 696 C CA . PHE A 1 92 ? -28.917 -1.460 48.155 1.00 58.75 92 PHE A CA 1
ATOM 697 C C . PHE A 1 92 ? -28.585 -0.068 47.606 1.00 58.75 92 PHE A C 1
ATOM 699 O O . PHE A 1 92 ? -28.291 0.069 46.420 1.00 58.75 92 PHE A O 1
ATOM 706 N N . ALA A 1 93 ? -28.536 0.954 48.464 1.00 61.06 93 ALA A N 1
ATOM 707 C CA . ALA A 1 93 ? -28.128 2.303 48.078 1.00 61.06 93 ALA A CA 1
ATOM 708 C C . ALA A 1 93 ? -26.687 2.333 47.535 1.00 61.06 93 ALA A C 1
ATOM 710 O O . ALA A 1 93 ? -26.429 2.947 46.498 1.00 61.06 93 ALA A O 1
ATOM 711 N N . LEU A 1 94 ? -25.757 1.612 48.174 1.00 59.91 94 LEU A N 1
ATOM 712 C CA . LEU A 1 94 ? -24.377 1.476 47.697 1.00 59.91 94 LEU A CA 1
ATOM 713 C C . LEU A 1 94 ? -24.285 0.686 46.389 1.00 59.91 94 LEU A C 1
ATOM 715 O O . LEU A 1 94 ? -23.506 1.059 45.513 1.00 59.91 94 LEU A O 1
ATOM 719 N N . PHE A 1 95 ? -25.084 -0.368 46.217 1.00 66.88 95 PHE A N 1
ATOM 720 C CA . PHE A 1 95 ? -25.157 -1.121 44.966 1.00 66.88 95 PHE A CA 1
ATOM 721 C C . PHE A 1 95 ? -25.656 -0.238 43.818 1.00 66.88 95 PHE A C 1
ATOM 723 O O . PHE A 1 95 ? -25.018 -0.186 42.768 1.00 66.88 95 PHE A O 1
ATOM 730 N N . VAL A 1 96 ? -26.737 0.519 44.031 1.00 65.25 96 VAL A N 1
ATOM 731 C CA . VAL A 1 96 ? -27.270 1.472 43.046 1.00 65.25 96 VAL A CA 1
ATOM 732 C C . VAL A 1 96 ? -26.242 2.563 42.730 1.00 65.25 96 VAL A C 1
ATOM 734 O O . VAL A 1 96 ? -26.031 2.878 41.558 1.00 65.25 96 VAL A O 1
ATOM 737 N N . PHE A 1 97 ? -25.535 3.088 43.734 1.00 66.75 97 PHE A N 1
ATOM 738 C CA . PHE A 1 97 ? -24.459 4.064 43.535 1.00 66.75 97 PHE A CA 1
ATOM 739 C C . PHE A 1 97 ? -23.282 3.481 42.735 1.00 66.75 97 PHE A C 1
ATOM 741 O O . PHE A 1 97 ? -22.794 4.109 41.795 1.00 66.75 97 PHE A O 1
ATOM 748 N N . SER A 1 98 ? -22.869 2.249 43.038 1.00 63.34 98 SER A N 1
ATOM 749 C CA . SER A 1 98 ? -21.786 1.531 42.349 1.00 63.34 98 SER A CA 1
ATOM 750 C C . SER A 1 98 ? -22.155 1.186 40.905 1.00 63.34 98 SER A C 1
ATOM 752 O O . SER A 1 98 ? -21.355 1.387 39.991 1.00 63.34 98 SER A O 1
ATOM 754 N N . ALA A 1 99 ? -23.384 0.718 40.675 1.00 63.41 99 ALA A N 1
ATOM 755 C CA . ALA A 1 99 ? -23.927 0.468 39.346 1.00 63.41 99 ALA A CA 1
ATOM 756 C C . ALA A 1 99 ? -24.036 1.775 38.544 1.00 63.41 99 ALA A C 1
ATOM 758 O O . ALA A 1 99 ? -23.655 1.812 37.373 1.00 63.41 99 ALA A O 1
ATOM 759 N N . GLY A 1 100 ? -24.464 2.867 39.185 1.00 63.69 100 GLY A N 1
ATOM 760 C CA . GLY A 1 100 ? -24.477 4.210 38.608 1.00 63.69 100 GLY A CA 1
ATOM 761 C C . GLY A 1 100 ? -23.081 4.676 38.192 1.00 63.69 100 GLY A C 1
ATOM 762 O O . GLY A 1 100 ? -22.888 5.085 37.046 1.00 63.69 100 GLY A O 1
ATOM 763 N N . LEU A 1 101 ? -22.081 4.535 39.068 1.00 65.25 101 LEU A N 1
ATOM 764 C CA . LEU A 1 101 ? -20.676 4.825 38.759 1.00 65.25 101 LEU A CA 1
ATOM 765 C C . LEU A 1 101 ? -20.139 3.947 37.625 1.00 65.25 101 LEU A C 1
ATOM 767 O O . LEU A 1 101 ? -19.431 4.443 36.749 1.00 65.25 101 LEU A O 1
ATOM 771 N N . PHE A 1 102 ? -20.501 2.665 37.587 1.00 61.84 102 PHE A N 1
ATOM 772 C CA . PHE A 1 102 ? -20.109 1.756 36.514 1.00 61.84 102 PHE A CA 1
ATOM 773 C C . PHE A 1 102 ? -20.696 2.191 35.163 1.00 61.84 102 PHE A C 1
ATOM 775 O O . PHE A 1 102 ? -19.955 2.327 34.184 1.00 61.84 102 PHE A O 1
ATOM 782 N N . VAL A 1 103 ? -21.997 2.491 35.107 1.00 60.56 103 VAL A N 1
ATOM 783 C CA . VAL A 1 103 ? -22.671 2.984 33.894 1.00 60.56 103 VAL A CA 1
ATOM 784 C C . VAL A 1 103 ? -22.090 4.331 33.451 1.00 60.56 103 VAL A C 1
ATOM 786 O O . VAL A 1 103 ? -21.780 4.506 32.268 1.00 60.56 103 VAL A O 1
ATOM 789 N N . LEU A 1 104 ? -21.852 5.254 34.389 1.00 58.44 104 LEU A N 1
ATOM 790 C CA . LEU A 1 104 ? -21.210 6.544 34.122 1.00 58.44 104 LEU A CA 1
ATOM 791 C C . LEU A 1 104 ? -19.786 6.362 33.588 1.00 58.44 104 LEU A C 1
ATOM 793 O O . LEU A 1 104 ? -19.441 6.970 32.577 1.00 58.44 104 LEU A O 1
ATOM 797 N N . SER A 1 105 ? -18.981 5.479 34.183 1.00 56.06 105 SER A N 1
ATOM 798 C CA . SER A 1 105 ? -17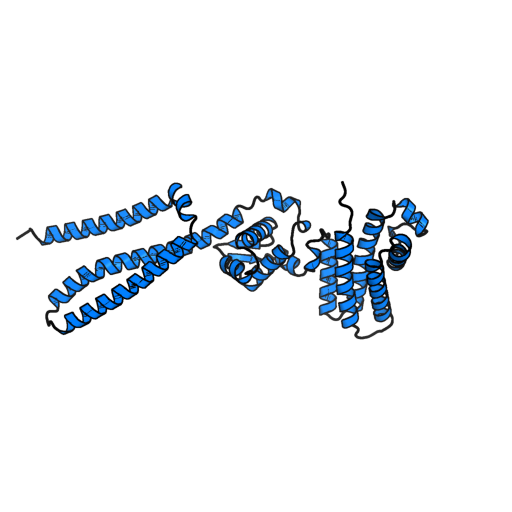.606 5.208 33.738 1.00 56.06 105 SER A CA 1
ATOM 799 C C . SER A 1 105 ? -17.555 4.643 32.313 1.00 56.06 105 SER A C 1
ATOM 801 O O . SER A 1 105 ? -16.725 5.059 31.498 1.00 56.06 105 SER A O 1
ATOM 803 N N . ARG A 1 106 ? -18.495 3.753 31.963 1.00 57.16 106 ARG A N 1
ATOM 804 C CA . ARG A 1 106 ? -18.623 3.177 30.618 1.00 57.16 106 ARG A CA 1
ATOM 805 C C . ARG A 1 106 ? -19.088 4.217 29.596 1.00 57.16 106 ARG A C 1
ATOM 807 O O . ARG A 1 106 ? -18.647 4.193 28.450 1.00 57.16 106 ARG A O 1
ATOM 814 N N . SER A 1 107 ? -19.958 5.139 30.004 1.00 56.00 107 SER A N 1
ATOM 815 C CA . SER A 1 107 ? -20.416 6.246 29.159 1.00 56.00 107 SER A CA 1
ATOM 816 C C . SER A 1 107 ? -19.310 7.287 28.929 1.00 56.00 107 SER A C 1
ATOM 818 O O . SER A 1 107 ? -19.055 7.697 27.794 1.00 56.00 107 SER A O 1
ATOM 820 N N . MET A 1 108 ? -18.567 7.653 29.979 1.00 57.94 108 MET A N 1
ATOM 821 C CA . MET A 1 108 ? -17.467 8.619 29.886 1.00 57.94 108 MET A CA 1
ATOM 822 C C . MET A 1 108 ? -16.311 8.107 29.021 1.00 57.94 108 MET A C 1
ATOM 824 O O . MET A 1 108 ? -15.758 8.872 28.234 1.00 57.94 108 MET A O 1
ATOM 828 N N . THR A 1 109 ? -15.982 6.815 29.094 1.00 58.38 109 THR A N 1
ATOM 829 C CA . THR A 1 109 ? -14.914 6.211 28.275 1.00 58.38 109 THR A CA 1
ATOM 830 C C . THR A 1 109 ? -15.265 6.147 26.787 1.00 58.38 109 THR A C 1
ATOM 832 O O . THR A 1 109 ? -14.413 6.458 25.958 1.00 58.38 109 THR A O 1
ATOM 835 N N . LYS A 1 110 ? -16.522 5.852 26.420 1.00 58.47 110 LYS A N 1
ATOM 836 C CA . LYS A 1 110 ? -16.982 5.930 25.014 1.00 58.47 110 LYS A CA 1
ATOM 837 C C . LYS A 1 110 ? -16.843 7.340 24.433 1.00 58.47 110 LYS A C 1
ATOM 839 O O . LYS A 1 110 ? -16.449 7.516 23.275 1.00 58.47 110 LYS A O 1
ATOM 844 N N . ASN A 1 111 ? -17.137 8.346 25.252 1.00 65.25 111 ASN A N 1
ATOM 845 C CA . ASN A 1 111 ? -17.043 9.744 24.851 1.00 65.25 111 ASN A CA 1
ATOM 846 C C . ASN A 1 111 ? -15.602 10.262 24.856 1.00 65.25 111 ASN A C 1
ATOM 848 O O . ASN A 1 111 ? -15.292 11.139 24.054 1.00 65.25 111 ASN A O 1
ATOM 852 N N . HIS A 1 112 ? -14.716 9.715 25.693 1.00 69.94 112 HIS A N 1
ATOM 853 C CA . HIS A 1 112 ? -13.311 10.117 25.756 1.00 69.94 112 HIS A CA 1
ATOM 854 C C . HIS A 1 112 ? -12.604 9.904 24.412 1.00 69.94 112 HIS A C 1
ATOM 856 O O . HIS A 1 112 ? -12.227 10.888 23.782 1.00 69.94 112 HIS A O 1
ATOM 862 N N . TYR A 1 113 ? -12.557 8.666 23.908 1.00 70.62 113 TYR A N 1
ATOM 863 C CA . TYR A 1 113 ? -11.903 8.354 22.628 1.00 70.62 113 TYR A CA 1
ATOM 864 C C . TYR A 1 113 ? -12.534 9.087 21.446 1.00 70.62 113 TYR A C 1
ATOM 866 O O . TYR A 1 113 ? -11.839 9.597 20.573 1.00 70.62 113 TYR A O 1
ATOM 874 N N . THR A 1 114 ? -13.866 9.194 21.431 1.00 75.25 114 THR A N 1
ATOM 875 C CA . THR A 1 114 ? -14.572 9.928 20.372 1.00 75.25 114 THR A CA 1
ATOM 876 C C . THR A 1 114 ? -14.160 11.396 20.355 1.00 75.25 114 THR A C 1
ATOM 878 O O . THR A 1 114 ? -13.887 11.943 19.291 1.00 75.25 114 THR A O 1
ATOM 881 N N . ASN A 1 115 ? -14.112 12.039 21.522 1.00 76.50 115 ASN A N 1
ATOM 882 C CA . ASN A 1 115 ? -13.729 13.442 21.634 1.00 76.50 115 ASN A CA 1
ATOM 883 C C . ASN A 1 115 ? -12.244 13.651 21.355 1.00 76.50 115 ASN A C 1
ATOM 885 O O . ASN A 1 115 ? -11.871 14.680 20.806 1.00 76.50 115 ASN A O 1
ATOM 889 N N . GLU A 1 116 ? -11.402 12.696 21.730 1.00 76.88 116 GLU A N 1
ATOM 890 C CA . GLU A 1 116 ? -9.967 12.779 21.519 1.00 76.88 116 GLU A CA 1
ATOM 891 C C . GLU A 1 116 ? -9.600 12.625 20.041 1.00 76.88 116 GLU A C 1
ATOM 893 O O . GLU A 1 116 ? -8.856 13.447 19.508 1.00 76.88 116 GLU A O 1
ATOM 898 N N . ILE A 1 117 ? -10.191 11.645 19.347 1.00 78.31 117 ILE A N 1
ATOM 899 C CA . ILE A 1 117 ? -10.012 11.476 17.901 1.00 78.31 117 ILE A CA 1
ATOM 900 C C . ILE A 1 117 ? -10.555 12.705 17.168 1.00 78.31 117 ILE A C 1
ATOM 902 O O . ILE A 1 117 ? -9.865 13.267 16.322 1.00 78.31 117 ILE A O 1
ATOM 906 N N . LYS A 1 118 ? -11.741 13.196 17.563 1.00 78.81 118 LYS A N 1
ATOM 907 C CA . LYS A 1 118 ? -12.363 14.383 16.955 1.00 78.81 118 LYS A CA 1
ATOM 908 C C . LYS A 1 118 ? -11.626 15.704 17.211 1.00 78.81 118 LYS A C 1
ATOM 910 O O . LYS A 1 118 ? -11.963 16.719 16.608 1.00 78.81 118 LYS A O 1
ATOM 915 N N . ARG A 1 119 ? -10.640 15.728 18.109 1.00 73.06 119 ARG A N 1
ATOM 916 C CA . ARG A 1 119 ? -9.789 16.902 18.358 1.00 73.06 119 ARG A CA 1
ATOM 917 C C . ARG A 1 119 ? -8.579 16.976 17.428 1.00 73.06 119 ARG A C 1
ATOM 919 O O . ARG A 1 119 ? -7.751 17.862 17.622 1.00 73.06 119 ARG A O 1
ATOM 926 N N . ALA A 1 120 ? -8.453 16.080 16.443 1.00 62.81 120 ALA A N 1
ATOM 927 C CA . ALA A 1 120 ? -7.338 16.121 15.503 1.00 62.81 120 ALA A CA 1
ATOM 928 C C . ALA A 1 120 ? -7.232 17.510 14.835 1.00 62.81 120 ALA A C 1
ATOM 930 O O . ALA A 1 120 ? -8.245 18.025 14.347 1.00 62.81 120 ALA A O 1
ATOM 931 N N . PRO A 1 121 ? -6.036 18.128 14.786 1.00 60.62 121 PRO A N 1
ATOM 932 C CA . PRO A 1 121 ? -5.827 19.363 14.044 1.00 60.62 121 PRO A CA 1
ATOM 933 C C . PRO A 1 121 ? -5.994 19.064 12.550 1.00 60.62 121 PRO A C 1
ATOM 935 O O . PRO A 1 121 ? -5.065 18.620 11.878 1.00 60.62 121 PRO A O 1
ATOM 938 N N . ALA A 1 122 ? -7.203 19.296 12.035 1.00 55.50 122 ALA A N 1
ATOM 939 C CA . ALA A 1 122 ? -7.605 18.951 10.671 1.00 55.50 122 ALA A CA 1
ATOM 940 C C . ALA A 1 122 ? -6.654 19.510 9.590 1.00 55.50 122 ALA A C 1
ATOM 942 O O . ALA A 1 122 ? -6.513 18.927 8.521 1.00 55.50 122 ALA A O 1
ATOM 943 N N . LEU A 1 123 ? -5.949 20.609 9.881 1.00 50.22 123 LEU A N 1
ATOM 944 C CA . LEU A 1 123 ? -5.075 21.308 8.937 1.00 50.22 123 LEU A CA 1
ATOM 945 C C . LEU A 1 123 ? -3.673 20.700 8.769 1.00 50.22 123 LEU A C 1
ATOM 947 O O . LEU A 1 123 ? -3.078 20.890 7.710 1.00 50.22 123 LEU A O 1
ATOM 951 N N . GLN A 1 124 ? -3.126 19.985 9.762 1.00 58.16 124 GLN A N 1
ATOM 952 C CA . GLN A 1 124 ? -1.777 19.407 9.633 1.00 58.16 124 GLN A CA 1
ATOM 953 C C . GLN A 1 124 ? -1.776 18.156 8.749 1.00 58.16 124 GLN A C 1
ATOM 955 O O . GLN A 1 124 ? -0.890 17.996 7.915 1.00 58.16 124 GLN A O 1
ATOM 960 N N . TYR A 1 125 ? -2.798 17.309 8.876 1.00 56.91 125 TYR A N 1
ATOM 961 C CA . TYR A 1 125 ? -2.868 16.034 8.157 1.00 56.91 125 TYR A CA 1
ATOM 962 C C . TYR A 1 125 ? -3.480 16.153 6.756 1.00 56.91 125 TYR A C 1
ATOM 964 O O . TYR A 1 125 ? -3.106 15.402 5.860 1.00 56.91 125 TYR A O 1
ATOM 972 N N . ALA A 1 126 ? -4.351 17.141 6.522 1.00 54.44 126 ALA A N 1
ATOM 973 C CA . ALA A 1 126 ? -4.942 17.373 5.203 1.00 54.44 126 ALA A CA 1
ATOM 974 C C . ALA A 1 126 ? -3.918 17.824 4.142 1.00 54.44 126 ALA A C 1
ATOM 976 O O . ALA A 1 126 ? -4.106 17.549 2.960 1.00 54.44 126 ALA A O 1
ATOM 977 N N . ARG A 1 127 ? -2.813 18.478 4.541 1.00 51.44 127 ARG A N 1
ATOM 978 C CA . ARG A 1 127 ? -1.794 18.991 3.602 1.00 51.44 127 ARG A CA 1
ATOM 979 C C . ARG A 1 127 ? -1.012 17.893 2.867 1.00 51.44 127 ARG A C 1
ATOM 981 O O . ARG A 1 127 ? -0.475 18.172 1.802 1.00 51.44 127 ARG A O 1
ATOM 988 N N . GLY A 1 128 ? -0.949 16.672 3.408 1.00 53.44 128 GLY A N 1
ATOM 989 C CA . GLY A 1 128 ? -0.186 15.557 2.828 1.00 53.44 128 GLY A CA 1
ATOM 990 C C . GLY A 1 128 ? -1.003 14.557 1.999 1.00 53.44 128 GLY A C 1
ATOM 991 O O . GLY A 1 128 ? -0.417 13.721 1.311 1.00 53.44 128 GLY A O 1
ATOM 992 N N . GLY A 1 129 ? -2.340 14.608 2.050 1.00 65.94 129 GLY A N 1
ATOM 993 C CA . GLY A 1 129 ? -3.201 13.593 1.427 1.00 65.94 129 GLY A CA 1
ATOM 994 C C . GLY A 1 129 ? -2.804 12.155 1.811 1.00 65.94 129 GLY A C 1
ATOM 995 O O . GLY A 1 129 ? -2.376 11.898 2.935 1.00 65.94 129 GLY A O 1
ATOM 996 N N . PHE A 1 130 ? -2.890 11.216 0.859 1.00 63.19 130 PHE A N 1
ATOM 997 C CA . PHE A 1 130 ? -2.467 9.816 1.050 1.00 63.19 130 PHE A CA 1
ATOM 998 C C . PHE A 1 130 ? -0.955 9.632 1.252 1.00 63.19 130 PHE A C 1
ATOM 1000 O O . PHE A 1 130 ? -0.546 8.610 1.794 1.00 63.19 130 PHE A O 1
ATOM 1007 N N . ARG A 1 131 ? -0.122 10.609 0.861 1.00 61.06 131 ARG A N 1
ATOM 1008 C CA . ARG A 1 131 ? 1.345 10.521 1.003 1.00 61.06 131 ARG A CA 1
ATOM 1009 C C . ARG A 1 131 ? 1.814 10.589 2.458 1.00 61.06 131 ARG A C 1
ATOM 1011 O O . ARG A 1 131 ? 2.960 10.263 2.734 1.00 61.06 131 ARG A O 1
ATOM 1018 N N . GLY A 1 132 ? 0.949 11.021 3.376 1.00 67.88 132 GLY A N 1
ATOM 1019 C CA . GLY A 1 132 ? 1.236 11.066 4.812 1.00 67.88 132 GLY A CA 1
ATOM 1020 C C . GLY A 1 132 ? 0.866 9.794 5.582 1.00 67.88 132 GLY A C 1
ATOM 1021 O O . GLY A 1 132 ? 1.012 9.785 6.804 1.00 67.88 132 GLY A O 1
ATOM 1022 N N . LEU A 1 133 ? 0.346 8.757 4.912 1.00 77.56 133 LEU A N 1
ATOM 1023 C CA . LEU A 1 133 ? -0.023 7.495 5.556 1.00 77.56 133 LEU A CA 1
ATOM 1024 C C . LEU A 1 133 ? 1.185 6.564 5.668 1.00 77.56 133 LEU A C 1
ATOM 1026 O O . LEU A 1 133 ? 1.874 6.291 4.692 1.00 77.56 133 LEU A O 1
ATOM 1030 N N . SER A 1 134 ? 1.405 6.028 6.860 1.00 79.69 134 SER A N 1
ATOM 1031 C CA . SER A 1 134 ? 2.383 4.975 7.125 1.00 79.69 134 SER A CA 1
ATOM 1032 C C . SER A 1 134 ? 1.760 3.580 7.000 1.00 79.69 134 SER A C 1
ATOM 1034 O O . SER A 1 134 ? 0.539 3.408 7.013 1.00 79.69 134 SER A O 1
ATOM 1036 N N . ALA A 1 135 ? 2.605 2.547 6.950 1.00 80.25 135 ALA A N 1
ATOM 1037 C CA . ALA A 1 135 ? 2.150 1.155 6.992 1.00 80.25 135 ALA A CA 1
ATOM 1038 C C . ALA A 1 135 ? 1.368 0.818 8.281 1.00 80.25 135 ALA A C 1
ATOM 1040 O O . ALA A 1 135 ? 0.485 -0.046 8.245 1.00 80.25 135 ALA A O 1
ATOM 1041 N N . ASN A 1 136 ? 1.663 1.520 9.384 1.00 85.75 136 ASN A N 1
ATOM 1042 C CA . ASN A 1 136 ? 0.971 1.389 10.667 1.00 85.75 136 ASN A CA 1
ATOM 1043 C C . ASN A 1 136 ? -0.434 1.998 10.588 1.00 85.75 136 ASN A C 1
ATOM 1045 O O . ASN A 1 136 ? -1.392 1.370 11.029 1.00 85.75 136 ASN A O 1
ATOM 1049 N N . ASP A 1 137 ? -0.585 3.162 9.944 1.00 87.50 137 ASP A N 1
ATOM 1050 C CA . ASP A 1 137 ? -1.897 3.795 9.744 1.00 87.50 137 ASP A CA 1
ATOM 1051 C C . ASP A 1 137 ? -2.835 2.876 8.937 1.00 87.50 137 ASP A C 1
ATOM 1053 O O . ASP A 1 137 ? -4.016 2.734 9.256 1.00 87.50 137 ASP A O 1
ATOM 1057 N N . VAL A 1 138 ? -2.299 2.189 7.922 1.00 86.56 138 VAL A N 1
ATOM 1058 C CA . VAL A 1 138 ? -3.053 1.216 7.113 1.00 86.56 138 VAL A CA 1
ATOM 1059 C C . VAL A 1 138 ? -3.363 -0.068 7.892 1.00 86.56 138 VAL A C 1
ATOM 1061 O O . VAL A 1 138 ? -4.403 -0.686 7.654 1.00 86.56 138 VAL A O 1
ATOM 1064 N N . GLU A 1 139 ? -2.506 -0.482 8.832 1.00 87.25 139 GLU A N 1
ATOM 1065 C CA . GLU A 1 139 ? -2.844 -1.583 9.743 1.00 87.25 139 GLU A CA 1
ATOM 1066 C C . GLU A 1 139 ? -4.019 -1.209 10.634 1.00 87.25 139 GLU A C 1
ATOM 1068 O O . GLU A 1 139 ? -5.017 -1.923 10.645 1.00 87.25 139 GLU A O 1
ATOM 1073 N N . VAL A 1 140 ? -3.937 -0.057 11.302 1.00 89.56 140 VAL A N 1
ATOM 1074 C CA . VAL A 1 140 ? -4.999 0.444 12.179 1.00 89.56 140 VAL A CA 1
ATOM 1075 C C . VAL A 1 140 ? -6.321 0.542 11.411 1.00 89.56 140 VAL A C 1
ATOM 1077 O O . VAL A 1 140 ? -7.357 0.091 11.901 1.00 89.56 140 VAL A O 1
ATOM 1080 N N . LEU A 1 141 ? -6.296 1.046 10.172 1.00 90.81 141 LEU A N 1
ATOM 1081 C CA . LEU A 1 141 ? -7.470 1.095 9.297 1.00 90.81 141 LEU A CA 1
ATOM 1082 C C . LEU A 1 141 ? -8.071 -0.297 9.029 1.00 90.81 141 LEU A C 1
ATOM 1084 O O . LEU A 1 141 ? -9.296 -0.452 9.030 1.00 90.81 141 LEU A O 1
ATOM 1088 N N . ARG A 1 142 ? -7.231 -1.321 8.833 1.00 89.69 142 ARG A N 1
ATOM 1089 C CA . ARG A 1 142 ? -7.688 -2.703 8.628 1.00 89.69 142 ARG A CA 1
ATOM 1090 C C . ARG A 1 142 ? -8.282 -3.287 9.901 1.00 89.69 142 ARG A C 1
ATOM 1092 O O . ARG A 1 142 ? -9.386 -3.826 9.853 1.00 89.69 142 ARG A O 1
ATOM 1099 N N . THR A 1 143 ? -7.621 -3.096 11.039 1.00 89.31 143 THR A N 1
ATOM 1100 C CA . THR A 1 143 ? -8.122 -3.560 12.335 1.00 89.31 143 THR A CA 1
ATOM 1101 C C . THR A 1 143 ? -9.488 -2.943 12.646 1.00 89.31 143 THR A C 1
ATOM 1103 O O . THR A 1 143 ? -10.382 -3.645 13.120 1.00 89.31 143 THR A O 1
ATOM 1106 N N . VAL A 1 144 ? -9.704 -1.663 12.308 1.00 90.94 144 VAL A N 1
ATOM 1107 C CA . VAL A 1 144 ? -11.020 -1.003 12.417 1.00 90.94 144 VAL A CA 1
ATOM 1108 C C . VAL A 1 144 ? -12.075 -1.705 11.552 1.00 90.94 144 VAL A C 1
ATOM 1110 O O . VAL A 1 144 ? -13.190 -1.933 12.033 1.00 90.94 144 VAL A O 1
ATOM 1113 N N . LYS A 1 145 ? -11.738 -2.066 10.302 1.00 89.00 145 LYS A N 1
ATOM 1114 C CA . LYS A 1 145 ? -12.641 -2.787 9.383 1.00 89.00 145 LYS A CA 1
ATOM 1115 C C . LYS A 1 145 ? -13.026 -4.163 9.930 1.00 89.00 145 LYS A C 1
ATOM 1117 O O . LYS A 1 145 ? -14.206 -4.505 9.932 1.00 89.00 145 LYS A O 1
ATOM 1122 N N . GLU A 1 146 ? -12.054 -4.923 10.423 1.00 86.25 146 GLU A N 1
ATOM 1123 C CA . GLU A 1 146 ? -12.244 -6.290 10.928 1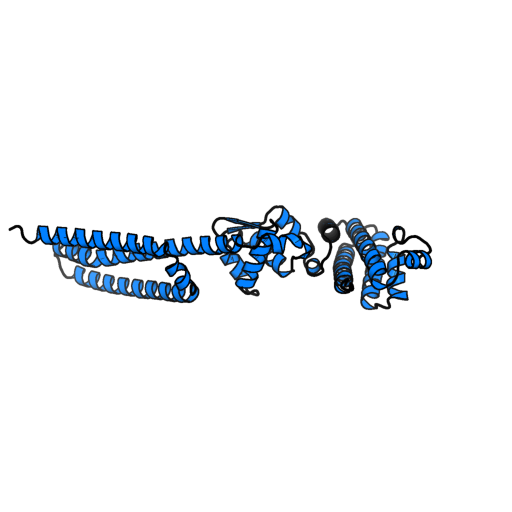.00 86.25 146 GLU A CA 1
ATOM 1124 C C . GLU A 1 146 ? -13.056 -6.325 12.232 1.00 86.25 146 GLU A C 1
ATOM 1126 O O . GLU A 1 146 ? -13.954 -7.151 12.402 1.00 86.25 146 GLU A O 1
ATOM 1131 N N . HIS A 1 147 ? -12.809 -5.380 13.141 1.00 81.56 147 HIS A N 1
ATOM 1132 C CA . HIS A 1 147 ? -13.348 -5.421 14.503 1.00 81.56 147 HIS A CA 1
ATOM 1133 C C . HIS A 1 147 ? -14.641 -4.624 14.701 1.00 81.56 147 HIS A C 1
ATOM 1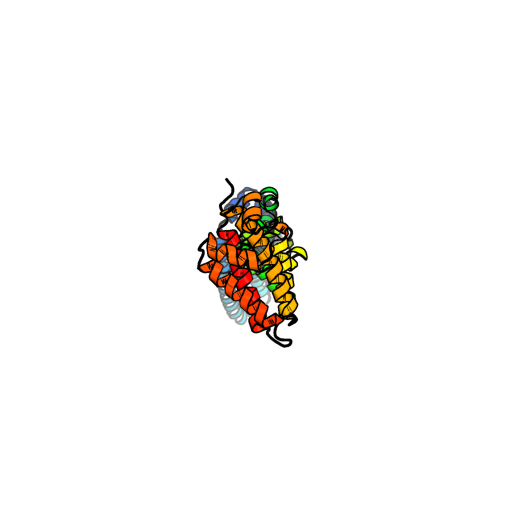135 O O . HIS A 1 147 ? -15.073 -4.415 15.838 1.00 81.56 147 HIS A O 1
ATOM 1141 N N . LYS A 1 148 ? -15.284 -4.184 13.609 1.00 69.06 148 LYS A N 1
ATOM 1142 C CA . LYS A 1 148 ? -16.549 -3.417 13.618 1.00 69.06 148 LYS A CA 1
ATOM 1143 C C . LYS A 1 148 ? -16.518 -2.196 14.552 1.00 69.06 148 LYS A C 1
ATOM 1145 O O . LYS A 1 148 ? -17.554 -1.756 15.060 1.00 69.06 148 LYS A O 1
ATOM 1150 N N . GLY A 1 149 ? -15.327 -1.640 14.761 1.00 65.19 149 GLY A N 1
ATOM 1151 C CA . GLY A 1 149 ? -15.169 -0.274 15.214 1.00 65.19 149 GLY A CA 1
ATOM 1152 C C . GLY A 1 149 ? -14.987 0.019 16.689 1.00 65.19 149 GLY A C 1
ATOM 1153 O O . GLY A 1 149 ? -14.753 1.181 16.986 1.00 65.19 149 GLY A O 1
ATOM 1154 N N . GLU A 1 150 ? -15.061 -0.909 17.640 1.00 81.88 150 GLU A N 1
ATOM 1155 C CA . GLU A 1 150 ? -14.794 -0.506 19.034 1.00 81.88 150 GLU A CA 1
ATOM 1156 C C . GLU A 1 150 ? -13.341 -0.036 19.199 1.00 81.88 150 GLU A C 1
ATOM 1158 O O . GLU A 1 150 ? -12.421 -0.840 19.104 1.00 81.88 150 GLU A O 1
ATOM 1163 N N . VAL A 1 151 ? -13.125 1.261 19.469 1.00 78.25 151 VAL A N 1
ATOM 1164 C CA . VAL A 1 151 ? -11.774 1.865 19.482 1.00 78.25 151 VAL A CA 1
ATOM 1165 C C . VAL A 1 151 ? -10.863 1.174 20.497 1.00 78.25 151 VAL A C 1
ATOM 1167 O O . VAL A 1 151 ? -9.713 0.886 20.197 1.00 78.25 151 VAL A O 1
ATOM 1170 N N . ARG A 1 152 ? -11.397 0.811 21.670 1.00 75.50 152 ARG A N 1
ATOM 1171 C CA . ARG A 1 152 ? -10.657 0.023 22.669 1.00 75.50 152 ARG A CA 1
ATOM 1172 C C . ARG A 1 152 ? -10.238 -1.349 22.165 1.00 75.50 152 ARG A C 1
ATOM 1174 O O . ARG A 1 152 ? -9.165 -1.817 22.519 1.00 75.50 152 ARG A O 1
ATOM 1181 N N . LYS A 1 153 ? -11.097 -1.998 21.379 1.00 80.62 153 LYS A N 1
ATOM 1182 C CA . LYS A 1 153 ? -10.774 -3.292 20.789 1.00 80.62 153 LYS A CA 1
ATOM 1183 C C . LYS A 1 153 ? -9.693 -3.122 19.729 1.00 80.62 153 LYS A C 1
ATOM 1185 O O . LYS A 1 153 ? -8.748 -3.884 19.735 1.00 80.62 153 LYS A O 1
ATOM 1190 N N . VAL A 1 154 ? -9.775 -2.079 18.904 1.00 81.94 154 VAL A N 1
ATOM 1191 C CA . VAL A 1 154 ? -8.720 -1.752 17.932 1.00 81.94 154 VAL A CA 1
ATOM 1192 C C . VAL A 1 154 ? -7.370 -1.579 18.629 1.00 81.94 154 VAL A C 1
ATOM 1194 O O . VAL A 1 154 ? -6.428 -2.242 18.228 1.00 81.94 154 VAL A O 1
ATOM 1197 N N . VAL A 1 155 ? -7.301 -0.790 19.709 1.00 78.56 155 VAL A N 1
ATOM 1198 C CA . VAL A 1 155 ? -6.071 -0.604 20.508 1.00 78.56 155 VAL A CA 1
ATOM 1199 C C . VAL A 1 155 ? -5.527 -1.930 21.050 1.00 78.56 155 VAL A C 1
ATOM 1201 O O . VAL A 1 155 ? -4.324 -2.156 21.021 1.00 78.56 155 VAL A O 1
ATOM 1204 N N . PHE A 1 156 ? -6.404 -2.812 21.537 1.00 78.94 156 PHE A N 1
ATOM 1205 C CA . PHE A 1 156 ? -6.005 -4.115 22.071 1.00 78.94 156 PHE A CA 1
ATOM 1206 C C . PHE A 1 156 ? -5.477 -5.068 20.985 1.00 78.94 156 PHE A C 1
ATOM 1208 O O . PHE A 1 156 ? -4.479 -5.749 21.196 1.00 78.94 156 PHE A O 1
ATOM 1215 N N . GLU A 1 157 ? -6.136 -5.112 19.828 1.00 81.81 157 GLU A N 1
ATOM 1216 C CA . GLU A 1 157 ? -5.800 -6.026 18.727 1.00 81.81 157 GLU A CA 1
ATOM 1217 C C . GLU A 1 157 ? -4.552 -5.560 17.957 1.00 81.81 157 GLU A C 1
ATOM 1219 O O . GLU A 1 157 ? -3.796 -6.377 17.437 1.00 81.81 157 GLU A O 1
ATOM 1224 N N . THR A 1 158 ? -4.253 -4.258 17.945 1.00 77.94 158 THR A N 1
ATOM 1225 C CA . THR A 1 158 ? -2.973 -3.719 17.456 1.00 77.94 158 THR A CA 1
ATOM 1226 C C . THR A 1 158 ? -1.872 -3.791 18.516 1.00 77.94 158 THR A C 1
ATOM 1228 O O . THR A 1 158 ? -1.053 -2.884 18.589 1.00 77.94 158 THR A O 1
ATOM 1231 N N . GLY A 1 159 ? -1.840 -4.829 19.359 1.00 71.38 159 GLY A N 1
ATOM 1232 C CA . GLY A 1 159 ? -1.026 -4.904 20.588 1.00 71.38 159 GLY A CA 1
ATOM 1233 C C . GLY A 1 159 ? 0.503 -4.810 20.437 1.00 71.38 159 GLY A C 1
ATOM 1234 O O . GLY A 1 159 ? 1.220 -4.943 21.423 1.00 71.38 159 GLY A O 1
ATOM 1235 N N . TRP A 1 160 ? 1.006 -4.593 19.224 1.00 82.31 160 TRP A N 1
ATOM 1236 C CA . TRP A 1 160 ? 2.400 -4.272 18.916 1.00 82.31 160 TRP A CA 1
ATOM 1237 C C . TRP A 1 160 ? 2.667 -2.756 18.796 1.00 82.31 160 TRP A C 1
ATOM 1239 O O . TRP A 1 160 ? 3.826 -2.365 18.694 1.00 82.31 160 TRP A O 1
ATOM 1249 N N . LEU A 1 161 ? 1.619 -1.922 18.807 1.00 81.56 161 LEU A 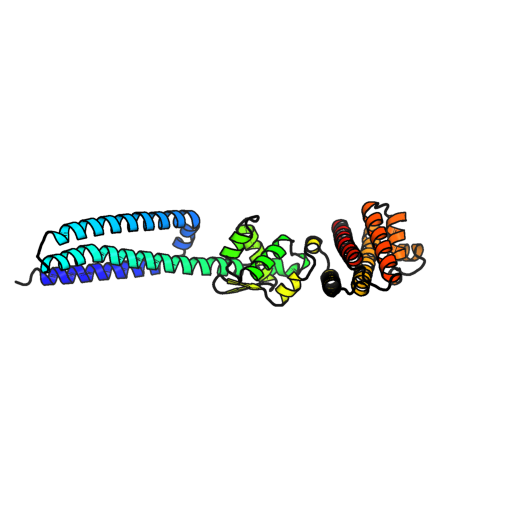N 1
ATOM 1250 C CA . LEU A 1 161 ? 1.672 -0.457 18.842 1.00 81.56 161 LEU A CA 1
ATOM 1251 C C . LEU A 1 161 ? 1.258 0.061 20.221 1.00 81.56 161 LEU A C 1
ATOM 1253 O O . LEU A 1 161 ? 0.390 -0.517 20.881 1.00 81.56 161 LEU A O 1
ATOM 1257 N N . GLU A 1 162 ? 1.825 1.193 20.632 1.00 84.50 162 GLU A N 1
ATOM 1258 C CA . GLU A 1 162 ? 1.386 1.868 21.854 1.00 84.50 162 GLU A CA 1
ATOM 1259 C C . GLU A 1 162 ? -0.003 2.511 21.669 1.00 84.50 162 GLU A C 1
ATOM 1261 O O . GLU A 1 162 ? -0.380 2.929 20.570 1.00 84.50 162 GLU A O 1
ATOM 1266 N N . GLU A 1 163 ? -0.784 2.641 22.751 1.00 82.94 163 GLU A N 1
ATOM 1267 C CA . GLU A 1 163 ? -2.136 3.230 22.690 1.00 82.94 163 GLU A CA 1
ATOM 1268 C C . GLU A 1 163 ? -2.116 4.642 22.075 1.00 82.94 163 GLU A C 1
ATOM 1270 O O . GLU A 1 163 ? -2.984 4.980 21.267 1.00 82.94 163 GLU A O 1
ATOM 1275 N N . GLU A 1 164 ? -1.096 5.448 22.379 1.00 83.19 164 GLU A N 1
ATOM 1276 C CA . GLU A 1 164 ? -0.936 6.790 21.811 1.00 83.19 164 GLU A CA 1
ATOM 1277 C C . GLU A 1 164 ? -0.689 6.772 20.294 1.00 83.19 164 GLU A C 1
ATOM 1279 O O . GLU A 1 164 ? -1.236 7.610 19.569 1.00 83.19 164 GLU A O 1
ATOM 1284 N N . GLU A 1 165 ? 0.071 5.798 19.787 1.00 84.94 165 GLU A N 1
ATOM 1285 C CA . GLU A 1 165 ? 0.345 5.635 18.355 1.00 84.94 165 GLU A CA 1
ATOM 1286 C C . GLU A 1 165 ? -0.913 5.223 17.591 1.00 84.94 165 GLU A C 1
ATOM 1288 O O . GLU A 1 165 ? -1.206 5.762 16.516 1.00 84.94 165 GLU A O 1
ATOM 1293 N N . VAL A 1 166 ? -1.708 4.320 18.171 1.00 86.88 166 VAL A N 1
ATOM 1294 C CA . VAL A 1 166 ? -3.004 3.916 17.613 1.00 86.88 166 VAL A CA 1
ATOM 1295 C C . VAL A 1 166 ? -3.949 5.113 17.579 1.00 86.88 166 VAL A C 1
ATOM 1297 O O . VAL A 1 166 ? -4.567 5.385 16.550 1.00 86.88 166 VAL A O 1
ATOM 1300 N N . LEU A 1 167 ? -4.037 5.887 18.665 1.00 85.94 167 LEU A N 1
ATOM 1301 C CA . LEU A 1 167 ? -4.883 7.082 18.721 1.00 85.94 167 LEU A CA 1
ATOM 1302 C C . LEU A 1 167 ? -4.416 8.174 17.756 1.00 85.94 167 LEU A C 1
ATOM 1304 O O . LEU A 1 167 ? -5.251 8.839 17.139 1.00 85.94 167 LEU A O 1
ATOM 1308 N N . SER A 1 168 ? -3.106 8.347 17.587 1.00 86.12 168 SER A N 1
ATOM 1309 C CA . SER A 1 168 ? -2.520 9.238 16.583 1.00 86.12 168 SER A CA 1
ATOM 1310 C C . SER A 1 168 ? -2.906 8.806 15.167 1.00 86.12 168 SER A C 1
ATOM 1312 O O . SER A 1 168 ? -3.431 9.611 14.395 1.00 86.12 168 SER A O 1
ATOM 1314 N N . SER A 1 169 ? -2.769 7.518 14.856 1.00 87.94 169 SER A N 1
ATOM 1315 C CA . SER A 1 169 ? -3.172 6.940 13.569 1.00 87.94 169 SER A CA 1
ATOM 1316 C C . SER A 1 169 ? -4.674 7.124 13.319 1.00 87.94 169 SER A C 1
ATOM 1318 O O . SER A 1 169 ? -5.092 7.600 12.266 1.00 87.94 169 SER A O 1
ATOM 1320 N N . MET A 1 170 ? -5.514 6.878 14.327 1.00 88.31 170 MET A N 1
ATOM 1321 C CA . MET A 1 170 ? -6.963 7.097 14.253 1.00 88.31 170 MET A CA 1
ATOM 1322 C C . MET A 1 170 ? -7.335 8.568 14.023 1.00 88.31 170 MET A C 1
ATOM 1324 O O . MET A 1 170 ? -8.254 8.855 13.252 1.00 88.31 170 MET A O 1
ATOM 1328 N N . LYS A 1 171 ? -6.617 9.513 14.649 1.00 87.50 171 LYS A N 1
ATOM 1329 C CA . LYS A 1 171 ? -6.765 10.961 14.409 1.00 87.50 171 LYS A CA 1
ATOM 1330 C C . LYS A 1 171 ? -6.441 11.314 12.957 1.00 87.50 171 LYS A C 1
ATOM 1332 O O . LYS A 1 171 ? -7.208 12.052 12.339 1.00 87.50 171 LYS A O 1
ATOM 1337 N N . LYS A 1 172 ? -5.360 10.760 12.397 1.00 86.25 172 LYS A N 1
ATOM 1338 C CA . LYS A 1 172 ? -4.979 10.949 10.986 1.00 86.25 172 LYS A CA 1
ATOM 1339 C C . LYS A 1 172 ? -6.030 10.390 10.030 1.00 86.25 172 LYS A C 1
ATOM 1341 O O . LYS A 1 172 ? -6.505 11.113 9.158 1.00 86.25 172 LYS A O 1
ATOM 1346 N N . LEU A 1 173 ? -6.436 9.134 10.222 1.00 88.50 173 LEU A N 1
ATOM 1347 C CA . LEU A 1 173 ? -7.438 8.461 9.388 1.00 88.50 173 LEU A CA 1
ATOM 1348 C C . LEU A 1 173 ? -8.792 9.184 9.422 1.00 88.50 173 LEU A C 1
ATOM 1350 O O . LEU A 1 173 ? -9.469 9.284 8.399 1.00 88.50 173 LEU A O 1
ATOM 1354 N N . TRP A 1 174 ? -9.179 9.724 10.581 1.00 88.25 174 TRP A N 1
ATOM 1355 C CA . TRP A 1 174 ? -10.374 10.556 10.712 1.00 88.25 174 TRP A CA 1
ATOM 1356 C C . TRP A 1 174 ? -10.232 11.898 9.981 1.00 88.25 174 TRP A C 1
ATOM 1358 O O . TRP A 1 174 ? -11.140 12.283 9.246 1.00 88.25 174 TRP A O 1
ATOM 1368 N N . ALA A 1 175 ? -9.095 12.587 10.128 1.00 83.69 175 ALA A N 1
ATOM 1369 C CA . ALA A 1 175 ? -8.830 13.858 9.450 1.00 83.69 175 ALA A CA 1
ATOM 1370 C C . ALA A 1 175 ? -8.802 13.723 7.916 1.00 83.69 175 ALA A C 1
ATOM 1372 O O . ALA A 1 175 ? -9.239 14.631 7.214 1.00 83.69 175 ALA A O 1
ATOM 1373 N N . LEU A 1 176 ? -8.338 12.579 7.404 1.00 82.94 176 LEU A N 1
ATOM 1374 C CA . LEU A 1 176 ? -8.342 12.241 5.977 1.00 82.94 176 LEU A CA 1
ATOM 1375 C C . LEU A 1 176 ? -9.704 11.731 5.469 1.00 82.94 176 LEU A C 1
ATOM 1377 O O . LEU A 1 176 ? -9.842 11.439 4.286 1.00 82.94 176 LEU A O 1
ATOM 1381 N N . GLY A 1 177 ? -10.708 11.602 6.342 1.00 85.94 177 GLY A N 1
ATOM 1382 C CA . GLY A 1 177 ? -12.040 11.122 5.968 1.00 85.94 177 GLY A CA 1
ATOM 1383 C C . GLY A 1 177 ? -12.122 9.620 5.671 1.00 85.94 177 GLY A C 1
ATOM 1384 O O . GLY A 1 177 ? -13.132 9.173 5.136 1.00 85.94 177 GLY A O 1
ATOM 1385 N N . LEU A 1 178 ? -11.103 8.837 6.040 1.00 88.06 178 LEU A N 1
ATOM 1386 C CA . LEU A 1 178 ? -11.039 7.382 5.823 1.00 88.06 178 LEU A CA 1
ATOM 1387 C C . LEU A 1 178 ? -11.789 6.591 6.902 1.00 88.06 178 LEU A C 1
ATOM 1389 O O . LEU A 1 178 ? -12.170 5.436 6.706 1.00 88.06 178 LEU A O 1
ATOM 1393 N N . VAL A 1 179 ? -12.008 7.218 8.060 1.00 90.06 179 VAL A N 1
ATOM 1394 C CA . VAL A 1 179 ? -12.742 6.645 9.190 1.00 90.06 179 VAL A CA 1
ATOM 1395 C C . VAL A 1 179 ? -13.751 7.656 9.728 1.00 90.06 179 VAL A C 1
ATOM 1397 O O . VAL A 1 179 ? -13.465 8.844 9.856 1.00 90.06 179 VAL A O 1
ATOM 1400 N N . LYS A 1 180 ? -14.940 7.186 10.108 1.00 88.94 180 LYS A N 1
ATOM 1401 C CA . LYS A 1 180 ? -15.962 7.944 10.842 1.00 88.94 180 LYS A CA 1
ATOM 1402 C C . LYS A 1 180 ? -16.071 7.424 12.267 1.00 88.94 180 LYS A C 1
ATOM 1404 O O . LYS A 1 180 ? -16.275 6.234 12.468 1.00 88.94 180 LYS A O 1
ATOM 1409 N N . VAL A 1 181 ? -16.018 8.315 13.257 1.00 85.81 181 VAL A N 1
ATOM 1410 C CA . VAL A 1 181 ? -16.141 7.939 14.677 1.00 85.81 181 VAL A CA 1
ATOM 1411 C C . VAL A 1 181 ? -17.468 8.422 15.270 1.00 85.81 181 VAL A C 1
ATOM 1413 O O . VAL A 1 181 ? -17.789 9.617 15.230 1.00 85.81 181 VAL A O 1
ATOM 1416 N N . ARG A 1 182 ? -18.245 7.494 15.838 1.00 81.50 182 ARG A N 1
ATOM 1417 C CA . ARG A 1 182 ? -19.521 7.730 16.532 1.00 81.50 182 ARG A CA 1
ATOM 1418 C C . ARG A 1 182 ? -19.616 6.843 17.776 1.00 81.50 182 ARG A C 1
ATOM 1420 O O . ARG A 1 182 ? -19.431 5.639 17.683 1.00 81.50 182 ARG A O 1
ATOM 1427 N N . GLU A 1 183 ? -19.921 7.440 18.929 1.00 77.94 183 GLU A N 1
ATOM 1428 C CA . GLU A 1 183 ? -20.244 6.725 20.183 1.00 77.94 183 GLU A CA 1
ATOM 1429 C C . GLU A 1 183 ? -19.189 5.702 20.658 1.00 77.94 183 GLU A C 1
ATOM 1431 O O . GLU A 1 183 ? -19.512 4.625 21.163 1.00 77.94 183 GLU A O 1
ATOM 1436 N N . GLY A 1 184 ? -17.905 6.024 20.495 1.00 72.12 184 GLY A N 1
ATOM 1437 C CA . GLY A 1 184 ? -16.793 5.131 20.838 1.00 72.12 184 GLY A CA 1
ATOM 1438 C C . GLY A 1 184 ? -16.554 4.020 19.813 1.00 72.12 184 GLY A C 1
ATOM 1439 O O . GLY A 1 184 ? -15.729 3.138 20.056 1.00 72.12 184 GLY A O 1
ATOM 1440 N N . LYS A 1 185 ? -17.258 4.069 18.675 1.00 83.31 185 LYS A N 1
ATOM 1441 C CA . LYS A 1 185 ? -17.067 3.188 17.528 1.00 83.31 185 LYS A CA 1
ATOM 1442 C C . LYS A 1 185 ? -16.495 3.940 16.330 1.00 83.31 185 LYS A C 1
ATOM 1444 O O . LYS A 1 185 ? -16.843 5.094 16.094 1.00 83.31 185 LYS A O 1
ATOM 1449 N N . ALA A 1 186 ? -15.653 3.276 15.560 1.00 87.19 186 ALA A N 1
ATOM 1450 C CA . ALA A 1 186 ? -14.995 3.756 14.363 1.00 87.19 186 ALA A CA 1
ATOM 1451 C C . ALA A 1 186 ? -15.402 2.900 13.160 1.00 87.19 186 ALA A C 1
ATOM 1453 O O . ALA A 1 186 ? -15.375 1.681 13.210 1.00 87.19 186 ALA A O 1
ATOM 1454 N N . PHE A 1 187 ? -15.784 3.530 12.063 1.00 90.00 187 PHE A N 1
ATOM 1455 C CA . PHE A 1 187 ? -16.245 2.845 10.864 1.00 90.00 187 PHE A CA 1
ATOM 1456 C C . PHE A 1 187 ? -15.394 3.288 9.691 1.00 90.00 187 PHE A C 1
ATOM 1458 O O . PHE A 1 187 ? -15.210 4.489 9.497 1.00 90.00 187 PHE A O 1
ATOM 1465 N N . VAL A 1 188 ? -14.896 2.335 8.912 1.00 90.69 188 VAL A N 1
ATOM 1466 C CA . VAL A 1 188 ? -14.183 2.634 7.669 1.00 90.69 188 VAL A CA 1
ATOM 1467 C C . VAL A 1 188 ? -15.177 3.197 6.651 1.00 90.69 188 VAL A C 1
ATOM 1469 O O . VAL A 1 188 ? -16.292 2.689 6.520 1.00 90.69 188 VAL A O 1
ATOM 1472 N N . THR A 1 189 ? -14.812 4.289 5.985 1.00 89.62 189 THR A N 1
ATOM 1473 C CA . THR A 1 189 ? -15.618 4.887 4.909 1.00 89.62 189 THR A CA 1
ATOM 1474 C C . THR A 1 189 ? -15.427 4.123 3.592 1.00 89.62 189 THR A C 1
ATOM 1476 O O . THR A 1 189 ? -14.551 3.256 3.517 1.00 89.62 189 THR A O 1
ATOM 1479 N N . PRO A 1 190 ? -16.226 4.391 2.542 1.00 87.44 190 PRO A N 1
ATOM 1480 C CA . PRO A 1 190 ? -15.937 3.866 1.207 1.00 87.44 190 PRO A CA 1
ATOM 1481 C C . PRO A 1 190 ? -14.508 4.201 0.764 1.00 87.44 190 PRO A C 1
ATOM 1483 O O . PRO A 1 190 ? -13.750 3.302 0.423 1.00 87.44 190 PRO A O 1
ATOM 1486 N N . GLU A 1 191 ? -14.083 5.452 0.947 1.00 84.75 191 GLU A N 1
ATOM 1487 C CA . GLU A 1 191 ? -12.737 5.905 0.592 1.00 84.75 191 GLU A CA 1
ATOM 1488 C C . GLU A 1 191 ? -11.656 5.178 1.407 1.00 84.75 191 GLU A C 1
ATOM 1490 O O . GLU A 1 191 ? -10.615 4.799 0.879 1.00 84.75 191 GLU A O 1
ATOM 1495 N N . GLY A 1 192 ? -11.899 4.931 2.699 1.00 86.31 192 GLY A N 1
ATOM 1496 C CA . GLY A 1 192 ? -11.003 4.119 3.526 1.00 86.31 192 GLY A CA 1
ATOM 1497 C C . GLY A 1 192 ? -10.968 2.645 3.113 1.00 86.31 192 GLY A C 1
ATOM 1498 O O . GLY A 1 192 ? -9.957 1.974 3.305 1.00 86.31 192 GLY A O 1
ATOM 1499 N N . SER A 1 193 ? -12.047 2.127 2.528 1.00 86.69 193 SER A N 1
ATOM 1500 C CA . SER A 1 193 ? -12.083 0.758 2.012 1.00 86.69 193 SER A CA 1
ATOM 1501 C C . SER A 1 193 ? -11.260 0.625 0.737 1.00 86.69 193 SER A C 1
ATOM 1503 O O . SER A 1 193 ? -10.551 -0.370 0.606 1.00 86.69 193 SER A O 1
ATOM 1505 N N . ASP A 1 194 ? -11.287 1.640 -0.127 1.00 83.56 194 ASP A N 1
ATOM 1506 C CA . ASP A 1 194 ? -10.462 1.699 -1.337 1.00 83.56 194 ASP A CA 1
ATOM 1507 C C . ASP A 1 194 ? -8.967 1.725 -0.984 1.00 83.56 194 ASP A C 1
ATOM 1509 O O . ASP A 1 194 ? -8.165 1.010 -1.579 1.00 83.56 194 ASP A O 1
ATOM 1513 N N . VAL A 1 195 ? -8.587 2.465 0.066 1.00 83.31 195 VAL A N 1
ATOM 1514 C CA . VAL A 1 195 ? -7.199 2.512 0.570 1.00 83.31 195 VAL A CA 1
ATOM 1515 C C . VAL A 1 195 ? -6.681 1.140 0.990 1.00 83.31 195 VAL A C 1
ATOM 1517 O O . VAL A 1 195 ? -5.499 0.850 0.821 1.00 83.31 195 VAL A O 1
ATOM 1520 N N . LEU A 1 196 ? -7.547 0.278 1.525 1.00 84.88 196 LEU A N 1
ATOM 1521 C CA . LEU A 1 196 ? -7.158 -1.072 1.938 1.00 84.88 196 LEU A CA 1
ATOM 1522 C C . LEU A 1 196 ? -6.873 -2.008 0.754 1.00 84.88 196 LEU A C 1
ATOM 1524 O O . LEU A 1 196 ? -6.298 -3.074 0.973 1.00 84.88 196 LEU A O 1
ATOM 1528 N N . LEU A 1 197 ? -7.252 -1.627 -0.470 1.00 82.69 197 LEU A N 1
ATOM 1529 C CA . LEU A 1 197 ? -6.911 -2.363 -1.690 1.00 82.69 197 LEU A CA 1
ATOM 1530 C C . LEU A 1 197 ? -5.479 -2.066 -2.156 1.00 82.69 197 LEU A C 1
ATOM 1532 O O . LEU A 1 197 ? -4.868 -2.891 -2.837 1.00 82.69 197 LEU A O 1
ATOM 1536 N N . PHE A 1 198 ? -4.927 -0.909 -1.780 1.00 84.50 198 PHE A N 1
ATOM 1537 C CA . PHE A 1 198 ? -3.598 -0.497 -2.215 1.00 84.50 198 PHE A CA 1
ATOM 1538 C C . PHE A 1 198 ? -2.483 -1.340 -1.566 1.00 84.50 198 PHE A C 1
ATOM 1540 O O . PHE A 1 198 ? -2.622 -1.802 -0.424 1.00 84.50 198 PHE A O 1
ATOM 1547 N N . PRO A 1 199 ? -1.337 -1.523 -2.252 1.00 81.00 199 PRO A N 1
ATOM 1548 C CA . PRO A 1 199 ? -0.227 -2.304 -1.718 1.00 81.00 199 PRO A CA 1
ATOM 1549 C C . PRO A 1 199 ? 0.399 -1.613 -0.506 1.00 81.00 199 PRO A C 1
ATOM 1551 O O . PRO A 1 199 ? 0.869 -0.474 -0.571 1.00 81.00 199 PRO A O 1
ATOM 1554 N N . ARG A 1 200 ? 0.421 -2.321 0.627 1.00 77.88 200 ARG A N 1
ATOM 1555 C CA . ARG A 1 200 ? 0.829 -1.762 1.923 1.00 77.88 200 ARG A CA 1
ATOM 1556 C C . ARG A 1 200 ? 2.259 -1.240 1.931 1.00 77.88 200 ARG A C 1
ATOM 1558 O O . ARG A 1 200 ? 2.540 -0.261 2.621 1.00 77.88 200 ARG A O 1
ATOM 1565 N N . SER A 1 201 ? 3.164 -1.900 1.209 1.00 76.75 201 SER A N 1
ATOM 1566 C CA . SER A 1 201 ? 4.585 -1.566 1.286 1.00 76.75 201 SER A CA 1
ATOM 1567 C C . SER A 1 201 ? 4.926 -0.230 0.613 1.00 76.75 201 SER A C 1
ATOM 1569 O O . SER A 1 201 ? 6.000 0.311 0.877 1.00 76.75 201 SER A O 1
ATOM 1571 N N . LEU A 1 202 ? 4.002 0.322 -0.187 1.00 79.44 202 LEU A N 1
ATOM 1572 C CA . LEU A 1 202 ? 4.189 1.550 -0.962 1.00 79.44 202 LEU A CA 1
ATOM 1573 C C . LEU A 1 202 ? 3.774 2.832 -0.223 1.00 79.44 202 LEU A C 1
ATOM 1575 O O . LEU A 1 202 ? 4.218 3.916 -0.599 1.00 79.44 202 LEU A O 1
ATOM 1579 N N . PHE A 1 203 ? 2.969 2.738 0.840 1.00 73.69 203 PHE A N 1
ATOM 1580 C CA . PHE A 1 203 ? 2.470 3.921 1.560 1.00 73.69 203 PHE A CA 1
ATOM 1581 C C . PHE A 1 203 ? 3.583 4.732 2.234 1.00 73.69 203 PHE A C 1
ATOM 1583 O O . PHE A 1 203 ? 3.595 5.956 2.153 1.00 73.69 203 PHE A O 1
ATOM 1590 N N . ALA A 1 204 ? 4.577 4.057 2.816 1.00 66.56 204 ALA A N 1
ATOM 1591 C CA . ALA A 1 204 ? 5.701 4.716 3.485 1.00 66.56 204 ALA A CA 1
ATOM 1592 C C . ALA A 1 204 ? 6.698 5.387 2.517 1.00 66.56 204 ALA A C 1
ATOM 1594 O O . ALA A 1 204 ? 7.624 6.056 2.966 1.00 66.56 204 ALA A O 1
ATOM 1595 N N . SER A 1 205 ? 6.531 5.204 1.205 1.00 68.38 205 SER A N 1
ATOM 1596 C CA . SER A 1 205 ? 7.504 5.624 0.194 1.00 68.38 205 SER A CA 1
ATOM 1597 C C . SER A 1 205 ? 7.099 6.890 -0.564 1.00 68.38 205 SER A C 1
ATOM 1599 O O . SER A 1 205 ? 7.751 7.235 -1.535 1.00 68.38 205 SER A O 1
ATOM 1601 N N . GLY A 1 206 ? 6.035 7.600 -0.169 1.00 69.88 206 GLY A N 1
ATOM 1602 C CA . GLY A 1 206 ? 5.635 8.847 -0.847 1.00 69.88 206 GLY A CA 1
ATOM 1603 C C . GLY A 1 206 ? 5.116 8.652 -2.280 1.00 69.88 206 GLY A C 1
ATOM 1604 O O . GLY A 1 206 ? 5.008 9.617 -3.044 1.00 69.88 206 GLY A O 1
ATOM 1605 N N . VAL A 1 207 ? 4.765 7.411 -2.625 1.00 79.25 207 VAL A N 1
ATOM 1606 C CA . VAL A 1 207 ? 4.226 7.006 -3.924 1.00 79.25 207 VAL A CA 1
ATOM 1607 C C . VAL A 1 207 ? 2.941 7.785 -4.223 1.00 79.25 207 VAL A C 1
ATOM 1609 O O . VAL A 1 207 ? 2.127 8.069 -3.341 1.00 79.25 207 VAL A O 1
ATOM 1612 N N . ASP A 1 208 ? 2.762 8.197 -5.475 1.00 81.06 208 ASP A N 1
ATOM 1613 C CA . ASP A 1 208 ? 1.571 8.918 -5.903 1.00 81.06 208 ASP A CA 1
ATOM 1614 C C . ASP A 1 208 ? 0.337 8.001 -5.985 1.00 81.06 208 ASP A C 1
ATOM 1616 O O . ASP A 1 208 ? 0.427 6.792 -6.202 1.00 81.06 208 ASP A O 1
ATOM 1620 N N . ARG A 1 209 ? -0.849 8.602 -5.845 1.00 79.62 209 ARG A N 1
ATOM 1621 C CA . ARG A 1 209 ? -2.127 7.878 -5.844 1.00 79.62 209 ARG A CA 1
ATOM 1622 C C . ARG A 1 209 ? -2.352 7.063 -7.121 1.00 79.62 209 ARG A C 1
ATOM 1624 O O . ARG A 1 209 ? -2.876 5.961 -7.033 1.00 79.62 209 ARG A O 1
ATOM 1631 N N . LYS A 1 210 ? -1.928 7.568 -8.283 1.00 85.25 210 LYS A N 1
ATOM 1632 C CA . LYS A 1 210 ? -2.124 6.876 -9.561 1.00 85.25 210 LYS A CA 1
ATOM 1633 C C . LYS A 1 210 ? -1.309 5.583 -9.615 1.00 85.25 210 LYS A C 1
ATOM 1635 O O . LYS A 1 210 ? -1.813 4.570 -10.087 1.00 85.25 210 LYS A O 1
ATOM 1640 N N . THR A 1 211 ? -0.085 5.587 -9.083 1.00 87.31 211 THR A N 1
ATOM 1641 C CA . THR A 1 211 ? 0.711 4.358 -8.927 1.00 87.31 211 THR A CA 1
ATOM 1642 C C . THR A 1 211 ? 0.031 3.354 -7.993 1.00 87.31 211 THR A C 1
ATOM 1644 O O . THR A 1 211 ? -0.014 2.171 -8.317 1.00 87.31 211 THR A O 1
ATOM 1647 N N . LEU A 1 212 ? -0.546 3.804 -6.874 1.00 86.75 212 LEU A N 1
ATOM 1648 C CA . LEU A 1 212 ? -1.277 2.919 -5.956 1.00 86.75 212 LEU A CA 1
ATOM 1649 C C . LEU A 1 212 ? -2.526 2.301 -6.606 1.00 86.75 212 LEU A C 1
ATOM 1651 O O . LEU A 1 212 ? -2.762 1.106 -6.450 1.00 86.75 212 LEU A O 1
ATOM 1655 N N . GLU A 1 213 ? -3.291 3.092 -7.361 1.00 86.75 213 GLU A N 1
ATOM 1656 C CA . GLU A 1 213 ? -4.492 2.639 -8.075 1.00 86.75 213 GLU A CA 1
ATOM 1657 C C . GLU A 1 213 ? -4.158 1.635 -9.186 1.00 86.75 213 GLU A C 1
ATOM 1659 O O . GLU A 1 213 ? -4.796 0.589 -9.282 1.00 86.75 213 GLU A O 1
ATOM 1664 N N . GLU A 1 214 ? -3.122 1.899 -9.987 1.00 89.12 214 GLU A N 1
ATOM 1665 C CA . GLU A 1 214 ? -2.673 0.970 -11.033 1.00 89.12 214 GLU A CA 1
ATOM 1666 C C . GLU A 1 214 ? -2.159 -0.353 -10.442 1.00 89.12 214 GLU A C 1
ATOM 1668 O O . GLU A 1 214 ? -2.433 -1.419 -10.993 1.00 89.12 214 GLU A O 1
ATOM 1673 N N . MET A 1 215 ? -1.473 -0.306 -9.293 1.00 91.12 215 MET A N 1
ATOM 1674 C CA . MET A 1 215 ? -1.043 -1.513 -8.582 1.00 91.12 215 MET A CA 1
ATOM 1675 C C . MET A 1 215 ? -2.209 -2.260 -7.918 1.00 91.12 215 MET A C 1
ATOM 1677 O O . MET A 1 215 ? -2.188 -3.486 -7.863 1.00 91.12 215 MET A O 1
ATOM 1681 N N . ALA A 1 216 ? -3.245 -1.574 -7.431 1.00 88.56 216 ALA A N 1
ATOM 1682 C CA . ALA A 1 216 ? -4.454 -2.252 -6.957 1.00 88.56 216 ALA A CA 1
ATOM 1683 C C . ALA A 1 216 ? -5.219 -2.923 -8.104 1.00 88.56 216 ALA A C 1
ATOM 1685 O O . ALA A 1 216 ? -5.632 -4.070 -7.959 1.00 88.56 216 ALA A O 1
ATOM 1686 N N . GLY A 1 217 ? -5.322 -2.269 -9.265 1.00 89.00 217 GLY A N 1
ATOM 1687 C CA . GLY A 1 217 ? -5.909 -2.877 -10.462 1.00 89.00 217 GLY A CA 1
ATOM 1688 C C . GLY A 1 217 ? -5.132 -4.109 -10.937 1.00 89.00 217 GLY A C 1
ATOM 1689 O O . GLY A 1 217 ? -5.732 -5.126 -11.275 1.00 89.00 217 GLY A O 1
ATOM 1690 N N . ALA A 1 218 ? -3.795 -4.065 -10.891 1.00 90.62 218 ALA A N 1
ATOM 1691 C CA . ALA A 1 218 ? -2.960 -5.230 -11.186 1.00 90.62 218 ALA A CA 1
ATOM 1692 C C . ALA A 1 218 ? -3.206 -6.381 -10.196 1.00 90.62 218 ALA A C 1
ATOM 1694 O O . ALA A 1 218 ? -3.299 -7.533 -10.605 1.00 90.62 218 ALA A O 1
ATOM 1695 N N . ARG A 1 219 ? -3.368 -6.084 -8.902 1.00 89.50 219 ARG A N 1
ATOM 1696 C CA . ARG A 1 219 ? -3.699 -7.098 -7.892 1.00 89.50 219 ARG A CA 1
ATOM 1697 C C . ARG A 1 219 ? -5.067 -7.731 -8.132 1.00 89.50 219 ARG A C 1
ATOM 1699 O O . ARG A 1 219 ? -5.199 -8.944 -8.034 1.00 89.50 219 ARG A O 1
ATOM 1706 N N . GLU A 1 220 ? -6.068 -6.925 -8.469 1.00 90.00 220 GLU A N 1
ATOM 1707 C CA . GLU A 1 220 ? -7.407 -7.423 -8.790 1.00 90.00 220 GLU A CA 1
ATOM 1708 C C . GLU A 1 220 ? -7.388 -8.329 -10.032 1.00 90.00 220 GLU A C 1
ATOM 1710 O O . GLU A 1 220 ? -8.047 -9.367 -10.059 1.00 90.00 220 GLU A O 1
ATOM 1715 N N . ALA A 1 221 ? -6.602 -7.971 -11.051 1.00 89.38 221 ALA A N 1
ATOM 1716 C CA . ALA A 1 221 ? -6.396 -8.813 -12.227 1.00 89.38 221 ALA A CA 1
ATOM 1717 C C . ALA A 1 221 ? -5.712 -10.143 -11.874 1.00 89.38 221 ALA A C 1
ATOM 1719 O O . ALA A 1 221 ? -6.116 -11.188 -12.381 1.00 89.38 221 ALA A O 1
ATOM 1720 N N . LEU A 1 222 ? -4.741 -10.120 -10.955 1.00 89.44 222 LEU A N 1
ATOM 1721 C CA . LEU A 1 222 ? -4.079 -11.326 -10.458 1.00 89.44 222 LEU A CA 1
ATOM 1722 C C . LEU A 1 222 ? -5.065 -12.254 -9.732 1.00 89.44 222 LEU A C 1
ATOM 1724 O O . LEU A 1 222 ? -5.074 -13.454 -9.983 1.00 89.44 222 LEU A O 1
ATOM 1728 N N . GLU A 1 223 ? -5.942 -11.705 -8.887 1.00 88.50 223 GLU A N 1
ATOM 1729 C CA . GLU A 1 223 ? -6.999 -12.470 -8.201 1.00 88.50 223 GLU A CA 1
ATOM 1730 C C . GLU A 1 223 ? -8.004 -13.099 -9.183 1.00 88.50 223 GLU A C 1
ATOM 1732 O O . GLU A 1 223 ? -8.584 -14.147 -8.899 1.00 88.50 223 GLU A O 1
ATOM 1737 N N . LYS A 1 224 ? -8.183 -12.487 -10.359 1.00 89.00 224 LYS A N 1
ATOM 1738 C CA . LYS A 1 224 ? -9.020 -12.994 -11.458 1.00 89.00 224 LYS A CA 1
ATOM 1739 C C . LYS A 1 224 ? -8.286 -13.961 -12.399 1.00 89.00 224 LYS A C 1
ATOM 1741 O O . LYS A 1 224 ? -8.930 -14.510 -13.290 1.00 89.00 224 LYS A O 1
ATOM 1746 N N . GLY A 1 225 ? -6.980 -14.173 -12.214 1.00 86.38 225 GLY A N 1
ATOM 1747 C CA . GLY A 1 225 ? -6.149 -15.014 -13.084 1.00 86.38 225 GLY A CA 1
ATOM 1748 C C . GLY A 1 225 ? -5.858 -14.409 -14.464 1.00 86.38 225 GLY A C 1
ATOM 1749 O O . GLY A 1 225 ? -5.621 -15.152 -15.414 1.00 86.38 225 GLY A O 1
ATOM 1750 N N . ASP A 1 226 ? -5.913 -13.080 -14.608 1.00 89.31 226 ASP A N 1
ATOM 1751 C CA . ASP A 1 226 ? -5.593 -12.376 -15.859 1.00 89.31 226 ASP A CA 1
ATOM 1752 C C . ASP A 1 226 ? -4.109 -11.968 -15.901 1.00 89.31 226 ASP A C 1
ATOM 1754 O O . ASP A 1 226 ? -3.737 -10.807 -15.700 1.00 89.31 226 ASP A O 1
ATOM 1758 N N . ASP A 1 227 ? -3.249 -12.955 -16.156 1.00 88.75 227 ASP A N 1
ATOM 1759 C CA . ASP A 1 227 ? -1.787 -12.818 -16.130 1.00 88.75 227 ASP A CA 1
ATOM 1760 C C . ASP A 1 227 ? -1.271 -11.718 -17.079 1.00 88.75 227 ASP A C 1
ATOM 1762 O O . ASP A 1 227 ? -0.373 -10.941 -16.736 1.00 88.75 227 ASP A O 1
ATOM 1766 N N . LEU A 1 228 ? -1.865 -11.608 -18.274 1.00 87.19 228 LEU A N 1
ATOM 1767 C CA . LEU A 1 228 ? -1.483 -10.612 -19.280 1.00 87.19 228 LEU A CA 1
ATOM 1768 C C . LEU A 1 228 ? -1.788 -9.193 -18.797 1.00 87.19 228 LEU A C 1
ATOM 1770 O O . LEU A 1 228 ? -0.969 -8.283 -18.981 1.00 87.19 228 LEU A O 1
ATOM 1774 N N . HIS A 1 229 ? -2.942 -8.991 -18.159 1.00 89.88 229 HIS A N 1
ATOM 1775 C CA . HIS A 1 229 ? -3.299 -7.690 -17.613 1.00 89.88 229 HIS A CA 1
ATOM 1776 C C . HIS A 1 229 ? -2.390 -7.284 -16.452 1.00 89.88 229 HIS A C 1
ATOM 1778 O O . HIS A 1 229 ? -1.976 -6.121 -16.395 1.00 89.88 229 HIS A O 1
ATOM 1784 N N . VAL A 1 230 ? -2.026 -8.227 -15.574 1.00 90.62 230 VAL A N 1
ATOM 1785 C CA . VAL A 1 230 ? -1.076 -7.992 -14.471 1.00 90.62 230 VAL A CA 1
ATOM 1786 C C . VAL A 1 230 ? 0.242 -7.460 -15.024 1.00 90.62 230 VAL A C 1
ATOM 1788 O O . VAL A 1 230 ? 0.678 -6.365 -14.666 1.00 90.62 230 VAL A O 1
ATOM 1791 N N . VAL A 1 231 ? 0.849 -8.182 -15.966 1.00 89.94 231 VAL A N 1
ATOM 1792 C CA . VAL A 1 231 ? 2.147 -7.817 -16.547 1.00 89.94 231 VAL A CA 1
ATOM 1793 C C . VAL A 1 231 ? 2.083 -6.494 -17.310 1.00 89.94 231 VAL A C 1
ATOM 1795 O O . VAL A 1 231 ? 3.007 -5.676 -17.219 1.00 89.94 231 VAL A O 1
ATOM 1798 N N . ALA A 1 232 ? 0.995 -6.241 -18.040 1.00 89.25 232 ALA A N 1
ATOM 1799 C CA . ALA A 1 232 ? 0.794 -4.983 -18.751 1.00 89.25 232 ALA A CA 1
ATOM 1800 C C . ALA A 1 232 ? 0.621 -3.794 -17.789 1.00 89.25 232 ALA A C 1
ATOM 1802 O O . ALA A 1 232 ? 1.133 -2.702 -18.053 1.00 89.25 232 ALA A O 1
ATOM 1803 N N . ALA A 1 233 ? -0.091 -3.972 -16.674 1.00 91.25 233 ALA A N 1
ATOM 1804 C CA . ALA A 1 233 ? -0.218 -2.958 -15.630 1.00 91.25 233 ALA A CA 1
ATOM 1805 C C . ALA A 1 233 ? 1.133 -2.694 -14.946 1.00 91.25 233 ALA A C 1
ATOM 1807 O O . ALA A 1 233 ? 1.585 -1.548 -14.922 1.00 91.25 233 ALA A O 1
ATOM 1808 N N . CYS A 1 234 ? 1.833 -3.744 -14.513 1.00 92.00 234 CYS A N 1
ATOM 1809 C CA . CYS A 1 234 ? 3.165 -3.654 -13.916 1.00 92.00 234 CYS A CA 1
ATOM 1810 C C . CYS A 1 234 ? 4.175 -2.956 -14.839 1.00 92.00 234 CYS A C 1
ATOM 1812 O O . CYS A 1 234 ? 4.890 -2.050 -14.413 1.00 92.00 234 CYS A O 1
ATOM 1814 N N . SER A 1 235 ? 4.182 -3.298 -16.131 1.00 91.19 235 SER A N 1
ATOM 1815 C CA . SER A 1 235 ? 5.068 -2.672 -17.121 1.00 91.19 235 SER A CA 1
ATOM 1816 C C . SER A 1 235 ? 4.808 -1.170 -17.266 1.00 91.19 235 SER A C 1
ATOM 1818 O O . SER A 1 235 ? 5.754 -0.385 -17.318 1.00 91.19 235 SER A O 1
ATOM 1820 N N . ARG A 1 236 ? 3.533 -0.753 -17.302 1.00 91.31 236 ARG A N 1
ATOM 1821 C CA . ARG A 1 236 ? 3.147 0.667 -17.379 1.00 91.31 236 ARG A CA 1
ATOM 1822 C C . ARG A 1 236 ? 3.564 1.437 -16.126 1.00 91.31 236 ARG A C 1
ATOM 1824 O O . ARG A 1 236 ? 4.105 2.538 -16.243 1.00 91.31 236 ARG A O 1
ATOM 1831 N N . VAL A 1 237 ? 3.351 0.846 -14.948 1.00 92.81 237 VAL A N 1
ATOM 1832 C CA . VAL A 1 237 ? 3.761 1.420 -13.658 1.00 92.81 237 VAL A CA 1
ATOM 1833 C C . VAL A 1 237 ? 5.276 1.620 -13.619 1.00 92.81 237 VAL A C 1
ATOM 1835 O O . VAL A 1 237 ? 5.739 2.720 -13.303 1.00 92.81 237 VAL A O 1
ATOM 1838 N N . LEU A 1 238 ? 6.054 0.594 -13.973 1.00 92.00 238 LEU A N 1
ATOM 1839 C CA . LEU A 1 238 ? 7.517 0.665 -13.993 1.00 92.00 238 LEU A CA 1
ATOM 1840 C C . LEU A 1 238 ? 8.025 1.682 -15.001 1.00 92.00 238 LEU A C 1
ATOM 1842 O O . LEU A 1 238 ? 8.901 2.470 -14.665 1.00 92.00 238 LEU A O 1
ATOM 1846 N N . GLU A 1 239 ? 7.470 1.705 -16.212 1.00 92.00 239 GLU A N 1
ATOM 1847 C CA . GLU A 1 239 ? 7.908 2.642 -17.243 1.00 92.00 239 GLU A CA 1
ATOM 1848 C C . GLU A 1 239 ? 7.746 4.095 -16.779 1.00 92.00 239 GLU A C 1
ATOM 1850 O O . GLU A 1 239 ? 8.680 4.887 -16.910 1.00 92.00 239 GLU A O 1
ATOM 1855 N N . ARG A 1 240 ? 6.601 4.446 -16.175 1.00 91.12 240 ARG A N 1
ATOM 1856 C CA . ARG A 1 240 ? 6.391 5.789 -15.614 1.00 91.12 240 ARG A CA 1
ATOM 1857 C C . ARG A 1 240 ? 7.394 6.093 -14.502 1.00 91.12 240 ARG A C 1
ATOM 1859 O O . ARG A 1 240 ? 8.075 7.115 -14.557 1.00 91.12 240 ARG A O 1
ATOM 1866 N N . ASN A 1 241 ? 7.491 5.211 -13.509 1.00 90.06 241 ASN A N 1
ATOM 1867 C CA . ASN A 1 241 ? 8.336 5.440 -12.337 1.00 90.06 241 ASN A CA 1
ATOM 1868 C C . ASN A 1 241 ? 9.828 5.509 -12.701 1.00 90.06 241 ASN A C 1
ATOM 1870 O O . ASN A 1 241 ? 10.553 6.321 -12.129 1.00 90.06 241 ASN A O 1
ATOM 1874 N N . LEU A 1 242 ? 10.277 4.725 -13.685 1.00 88.75 242 LEU A N 1
ATOM 1875 C CA . LEU A 1 242 ? 11.641 4.775 -14.208 1.00 88.75 242 LEU A CA 1
ATOM 1876 C C . LEU A 1 242 ? 11.909 6.037 -15.023 1.00 88.75 242 LEU A C 1
ATOM 1878 O O . LEU A 1 242 ? 12.980 6.614 -14.873 1.00 88.75 242 LEU A O 1
ATOM 1882 N N . LYS A 1 243 ? 10.963 6.511 -15.847 1.00 88.62 243 LYS A N 1
ATOM 1883 C CA . LYS A 1 243 ? 11.113 7.804 -16.543 1.00 88.62 243 LYS A CA 1
ATOM 1884 C C . LYS A 1 243 ? 11.349 8.930 -15.539 1.00 88.62 243 LYS A C 1
ATOM 1886 O O . LYS A 1 243 ? 12.275 9.717 -15.711 1.00 88.62 243 LYS A O 1
ATOM 1891 N N . GLU A 1 244 ? 10.561 8.965 -14.467 1.00 85.81 244 GLU A N 1
ATOM 1892 C CA . GLU A 1 244 ? 10.747 9.927 -13.377 1.00 85.81 244 GLU A CA 1
ATOM 1893 C C . GLU A 1 244 ? 12.092 9.738 -12.657 1.00 85.81 244 GLU A C 1
ATOM 1895 O O . GLU A 1 244 ? 12.784 10.716 -12.389 1.00 85.81 244 GLU A O 1
ATOM 1900 N N . HIS A 1 245 ? 12.496 8.492 -12.387 1.00 83.25 245 HIS A N 1
ATOM 1901 C CA . HIS A 1 245 ? 13.778 8.172 -11.748 1.00 83.25 245 HIS A CA 1
ATOM 1902 C C . HIS A 1 245 ? 14.985 8.622 -12.574 1.00 83.25 245 HIS A C 1
ATOM 1904 O O . HIS A 1 245 ? 15.931 9.182 -12.029 1.00 83.25 245 HIS A O 1
ATOM 1910 N N . VAL A 1 246 ? 14.955 8.405 -13.891 1.00 81.81 246 VAL A N 1
ATOM 1911 C CA . VAL A 1 246 ? 16.029 8.809 -14.811 1.00 81.81 246 VAL A CA 1
ATOM 1912 C C . VAL A 1 246 ? 16.196 10.327 -14.818 1.00 81.81 246 VAL A C 1
ATOM 1914 O O . VAL A 1 246 ? 17.326 10.812 -14.740 1.00 81.81 246 VAL A O 1
ATOM 1917 N N . VAL A 1 247 ? 15.082 11.066 -14.853 1.00 80.50 247 VAL A N 1
ATOM 1918 C CA . VAL A 1 247 ? 15.097 12.535 -14.772 1.00 80.50 247 VAL A CA 1
ATOM 1919 C C . VAL A 1 247 ? 15.636 13.007 -13.424 1.00 80.50 247 VAL A C 1
ATOM 1921 O O . VAL A 1 247 ? 16.425 13.944 -13.378 1.00 80.50 247 VAL A O 1
ATOM 1924 N N . ALA A 1 248 ? 15.236 12.358 -12.329 1.00 75.50 248 ALA A N 1
ATOM 1925 C CA . ALA A 1 248 ? 15.643 12.760 -10.986 1.00 75.50 248 ALA A CA 1
ATOM 1926 C C . ALA A 1 248 ? 17.124 12.475 -10.677 1.00 75.50 248 ALA A C 1
ATOM 1928 O O . ALA A 1 248 ? 17.736 13.236 -9.934 1.00 75.50 248 ALA A O 1
ATOM 1929 N N . ASN A 1 249 ? 17.694 11.389 -11.212 1.00 69.31 249 ASN A N 1
ATOM 1930 C CA . ASN A 1 249 ? 18.986 10.862 -10.750 1.00 69.31 249 ASN A CA 1
ATOM 1931 C C . ASN A 1 249 ? 20.133 10.914 -11.758 1.00 69.31 249 ASN A C 1
ATOM 1933 O O . ASN A 1 249 ? 21.273 10.680 -11.362 1.00 69.31 249 ASN A O 1
ATOM 1937 N N . ALA A 1 250 ? 19.877 11.131 -13.049 1.00 65.75 250 ALA A N 1
ATOM 1938 C CA . ALA A 1 250 ? 20.933 10.908 -14.034 1.00 65.75 250 ALA A CA 1
ATOM 1939 C C . ALA A 1 250 ? 21.013 11.921 -15.171 1.00 65.75 250 ALA A C 1
ATOM 1941 O O . ALA A 1 250 ? 22.119 12.141 -15.661 1.00 65.75 250 ALA A O 1
ATOM 1942 N N . MET A 1 251 ? 19.896 12.476 -15.652 1.00 69.31 251 MET A N 1
ATOM 1943 C CA . MET A 1 251 ? 19.908 13.263 -16.891 1.00 69.31 251 MET A CA 1
ATOM 1944 C C . MET A 1 251 ? 18.823 14.335 -16.916 1.00 69.31 251 MET A C 1
ATOM 1946 O O . MET A 1 251 ? 17.672 14.089 -16.555 1.00 69.31 251 MET A O 1
ATOM 1950 N N . THR A 1 252 ? 19.160 15.498 -17.470 1.00 73.06 252 THR A N 1
ATOM 1951 C CA . THR A 1 252 ? 18.148 16.440 -17.962 1.00 73.06 252 THR A CA 1
ATOM 1952 C C . THR A 1 252 ? 17.354 15.812 -19.116 1.00 73.06 252 THR A C 1
ATOM 1954 O O . THR A 1 252 ? 17.798 14.868 -19.777 1.00 73.06 252 THR A O 1
ATOM 1957 N N . SER A 1 253 ? 16.159 16.337 -19.403 1.00 69.62 253 SER A N 1
ATOM 1958 C CA . SER A 1 253 ? 15.304 15.797 -20.478 1.00 69.62 253 SER A CA 1
ATOM 1959 C C . SER A 1 253 ? 15.986 15.810 -21.857 1.00 69.62 253 SER A C 1
ATOM 1961 O O . SER A 1 253 ? 15.736 14.928 -22.680 1.00 69.62 253 SER A O 1
ATOM 1963 N N . GLU A 1 254 ? 16.873 16.778 -22.104 1.00 70.56 254 GLU A N 1
ATOM 1964 C CA . GLU A 1 254 ? 17.637 16.904 -23.352 1.00 70.56 254 GLU A CA 1
ATOM 1965 C C . GLU A 1 254 ? 18.748 15.855 -23.469 1.00 70.56 254 GLU A C 1
ATOM 1967 O O . GLU A 1 254 ? 18.947 15.261 -24.530 1.00 70.56 254 GLU A O 1
ATOM 1972 N N . GLU A 1 255 ? 19.451 15.582 -22.372 1.00 74.12 255 GLU A N 1
ATOM 1973 C CA . GLU A 1 255 ? 20.475 14.541 -22.310 1.00 74.12 255 GLU A CA 1
ATOM 1974 C C . GLU A 1 255 ? 19.852 13.153 -22.485 1.00 74.12 255 GLU A C 1
ATOM 1976 O O . GLU A 1 255 ? 20.365 12.340 -23.259 1.00 74.12 255 GLU A O 1
ATOM 1981 N N . ALA A 1 256 ? 18.704 12.905 -21.847 1.00 71.75 256 ALA A N 1
ATOM 1982 C CA . ALA A 1 256 ? 17.942 11.677 -22.047 1.00 71.75 256 ALA A CA 1
ATOM 1983 C C . ALA A 1 256 ? 17.552 11.503 -23.526 1.00 71.75 256 ALA A C 1
ATOM 1985 O O . ALA A 1 256 ? 17.753 10.429 -24.096 1.00 71.75 256 ALA A O 1
ATOM 1986 N N . ALA A 1 257 ? 17.070 12.563 -24.187 1.00 74.81 257 ALA A N 1
ATOM 1987 C CA . ALA A 1 257 ? 16.707 12.507 -25.603 1.00 74.81 257 ALA A CA 1
ATOM 1988 C C . ALA A 1 257 ? 17.901 12.180 -26.519 1.00 74.81 257 ALA A C 1
ATOM 1990 O O . ALA A 1 257 ? 17.758 11.384 -27.449 1.00 74.81 257 ALA A O 1
ATOM 1991 N N . LYS A 1 258 ? 19.087 12.739 -26.232 1.00 78.94 258 LYS A N 1
ATOM 1992 C CA . LYS A 1 258 ? 20.331 12.410 -26.949 1.00 78.94 258 LYS A CA 1
ATOM 1993 C C . LYS A 1 258 ? 20.754 10.961 -26.732 1.00 78.94 258 LYS A C 1
ATOM 1995 O O . LYS A 1 258 ? 21.200 10.314 -27.672 1.00 78.94 258 LYS A O 1
ATOM 2000 N N . HIS A 1 259 ? 20.612 10.446 -25.513 1.00 79.44 259 HIS A N 1
ATOM 2001 C CA . HIS A 1 259 ? 21.060 9.096 -25.194 1.00 79.44 259 HIS A CA 1
ATOM 2002 C C . HIS A 1 259 ? 20.158 8.007 -25.777 1.00 79.44 259 HIS A C 1
ATOM 2004 O O . HIS A 1 259 ? 20.664 7.039 -26.339 1.00 79.44 259 HIS A O 1
ATOM 2010 N N . PHE A 1 260 ? 18.839 8.175 -25.672 1.00 80.88 260 PHE A N 1
ATOM 2011 C CA . PHE A 1 260 ? 17.871 7.218 -26.212 1.00 80.88 260 PHE A CA 1
ATOM 2012 C C . PHE A 1 260 ? 17.621 7.400 -27.717 1.00 80.88 260 PHE A C 1
ATOM 2014 O O . PHE A 1 260 ? 16.928 6.581 -28.319 1.00 80.88 260 PHE A O 1
ATOM 2021 N N . GLY A 1 261 ? 18.118 8.486 -28.322 1.00 81.75 261 GLY A N 1
ATOM 2022 C CA . GLY A 1 261 ? 17.837 8.852 -29.716 1.00 81.75 261 GLY A CA 1
ATOM 2023 C C . GLY A 1 261 ? 16.370 9.225 -29.974 1.00 81.75 261 GLY A C 1
ATOM 2024 O O . GLY A 1 261 ? 15.944 9.323 -31.123 1.00 81.75 261 GLY A O 1
ATOM 2025 N N . LYS A 1 262 ? 15.575 9.402 -28.913 1.00 86.44 262 LYS A N 1
ATOM 2026 C CA . LYS A 1 262 ? 14.147 9.736 -28.951 1.00 86.44 262 LYS A CA 1
ATOM 2027 C C . LYS A 1 262 ? 13.723 10.442 -27.660 1.00 86.44 262 LYS A C 1
ATOM 2029 O O . LYS A 1 262 ? 14.360 10.240 -26.627 1.00 86.44 262 LYS A O 1
ATOM 2034 N N . PRO A 1 263 ? 12.637 11.239 -27.680 1.00 84.50 263 PRO A N 1
ATOM 2035 C CA . PRO A 1 263 ? 12.135 11.896 -26.476 1.00 84.50 263 PRO A CA 1
ATOM 2036 C C . PRO A 1 263 ? 11.798 10.886 -25.375 1.00 84.50 263 PRO A C 1
ATOM 2038 O O . PRO A 1 263 ? 11.159 9.873 -25.662 1.00 84.50 263 PRO A O 1
ATOM 2041 N N . LEU A 1 264 ? 12.126 11.209 -24.116 1.00 82.19 264 LEU A N 1
ATOM 2042 C CA . LEU A 1 264 ? 11.906 10.329 -22.958 1.00 82.19 264 LEU A CA 1
ATOM 2043 C C . LEU A 1 264 ? 10.453 9.839 -22.838 1.00 82.19 264 LEU A C 1
ATOM 2045 O O . LEU A 1 264 ? 10.204 8.694 -22.471 1.00 82.19 264 LEU A O 1
ATOM 2049 N N . ALA A 1 265 ? 9.481 10.672 -23.218 1.00 83.25 265 ALA A N 1
ATOM 2050 C CA . ALA A 1 265 ? 8.068 10.296 -23.239 1.00 83.25 265 ALA A CA 1
ATOM 2051 C C . ALA A 1 265 ? 7.782 9.064 -24.125 1.00 83.25 265 ALA A C 1
ATOM 2053 O O . ALA A 1 265 ? 6.916 8.262 -23.783 1.00 83.25 265 ALA A O 1
ATOM 2054 N N . ARG A 1 266 ? 8.536 8.888 -25.221 1.00 85.56 266 ARG A N 1
ATOM 2055 C CA . ARG A 1 266 ? 8.423 7.779 -26.188 1.00 85.56 266 ARG A CA 1
ATOM 2056 C C . ARG A 1 266 ? 9.405 6.632 -25.921 1.00 85.56 266 ARG A C 1
ATOM 2058 O O . ARG A 1 266 ? 9.453 5.669 -26.687 1.00 85.56 266 ARG A O 1
ATOM 2065 N N . THR A 1 267 ? 10.215 6.737 -24.873 1.00 86.81 267 THR A N 1
ATOM 2066 C CA . THR A 1 267 ? 11.144 5.681 -24.469 1.00 86.81 267 THR A CA 1
ATOM 2067 C C . THR A 1 267 ? 10.372 4.515 -23.866 1.00 86.81 267 THR A C 1
ATOM 2069 O O . THR A 1 267 ? 9.444 4.731 -23.086 1.00 86.81 267 THR A O 1
ATOM 2072 N N . THR A 1 268 ? 10.727 3.291 -24.257 1.00 88.62 268 THR A N 1
ATOM 2073 C CA . THR A 1 268 ? 10.045 2.076 -23.798 1.00 88.62 268 THR A CA 1
ATOM 2074 C C . THR A 1 268 ? 10.662 1.573 -22.499 1.00 88.62 268 THR A C 1
ATOM 2076 O O . THR A 1 268 ? 11.822 1.868 -22.206 1.00 88.62 268 THR A O 1
ATOM 2079 N N . LEU A 1 269 ? 9.928 0.748 -21.751 1.00 87.56 269 LEU A N 1
ATOM 2080 C CA . LEU A 1 269 ? 10.469 0.060 -20.576 1.00 87.56 269 LEU A CA 1
ATOM 2081 C C . LEU A 1 269 ? 11.807 -0.650 -20.859 1.00 87.56 269 LEU A C 1
ATOM 2083 O O . LEU A 1 269 ? 12.729 -0.534 -20.062 1.00 87.56 269 LEU A O 1
ATOM 2087 N N . GLY A 1 270 ? 11.949 -1.336 -21.999 1.00 86.06 270 GLY A N 1
ATOM 2088 C CA . GLY A 1 270 ? 13.184 -2.056 -22.338 1.00 86.06 270 GLY A CA 1
ATOM 2089 C C . GLY A 1 270 ? 14.409 -1.143 -22.446 1.00 86.06 270 GLY A C 1
ATOM 2090 O O . GLY A 1 270 ? 15.476 -1.482 -21.936 1.00 86.06 270 GLY A O 1
ATOM 2091 N N . ASP A 1 271 ? 14.234 0.042 -23.035 1.00 87.44 271 ASP A N 1
ATOM 2092 C CA . ASP A 1 271 ? 15.298 1.045 -23.148 1.00 87.44 271 ASP A CA 1
ATOM 2093 C C . ASP A 1 271 ? 15.705 1.579 -21.762 1.00 87.44 271 ASP A C 1
ATOM 2095 O O . ASP A 1 271 ? 16.890 1.747 -21.473 1.00 87.44 271 ASP A O 1
ATOM 2099 N N . LEU A 1 272 ? 14.723 1.814 -20.881 1.00 87.69 272 LEU A N 1
ATOM 2100 C CA . LEU A 1 272 ? 14.955 2.301 -19.516 1.00 87.69 272 LEU A CA 1
ATOM 2101 C C . LEU A 1 272 ? 15.691 1.265 -18.660 1.00 87.69 272 LEU A C 1
ATOM 2103 O O . LEU A 1 272 ? 16.572 1.630 -17.886 1.00 87.69 272 LEU A O 1
ATOM 2107 N N . ILE A 1 273 ? 15.368 -0.022 -18.817 1.00 87.06 273 ILE A N 1
ATOM 2108 C CA . ILE A 1 273 ? 16.068 -1.112 -18.123 1.00 87.06 273 ILE A CA 1
ATOM 2109 C C . ILE A 1 273 ? 17.534 -1.171 -18.568 1.00 87.06 273 ILE A C 1
ATOM 2111 O O . ILE A 1 273 ? 18.427 -1.242 -17.722 1.00 87.06 273 ILE A O 1
ATOM 2115 N N . GLY A 1 274 ? 17.787 -1.089 -19.881 1.00 81.56 274 GLY A N 1
ATOM 2116 C CA . GLY A 1 274 ? 19.147 -1.023 -20.423 1.00 81.56 274 GLY A CA 1
ATOM 2117 C C . GLY A 1 274 ? 19.930 0.160 -19.854 1.00 81.56 274 GLY A C 1
ATOM 2118 O O . GLY A 1 274 ? 21.057 -0.002 -19.395 1.00 81.56 274 GLY A O 1
ATOM 2119 N N . PHE A 1 275 ? 19.292 1.329 -19.769 1.00 82.38 275 PHE A N 1
ATOM 2120 C CA . PHE A 1 275 ? 19.895 2.512 -19.164 1.00 82.38 275 PHE A CA 1
ATOM 2121 C C . PHE A 1 275 ? 20.278 2.318 -17.694 1.00 82.38 275 PHE A C 1
ATOM 2123 O O . PHE A 1 275 ? 21.412 2.609 -17.320 1.00 82.38 275 PHE A O 1
ATOM 2130 N N . VAL A 1 276 ? 19.363 1.830 -16.849 1.00 80.81 276 VAL A N 1
ATOM 2131 C CA . VAL A 1 276 ? 19.642 1.632 -15.414 1.00 80.81 276 VAL A CA 1
ATOM 2132 C C . VAL A 1 276 ? 20.835 0.695 -15.223 1.00 80.81 276 VAL A C 1
ATOM 2134 O O . VAL A 1 276 ? 21.735 0.991 -14.434 1.00 80.81 276 VAL A O 1
ATOM 2137 N N . ARG A 1 277 ? 20.892 -0.388 -16.004 1.00 77.69 277 ARG A N 1
ATOM 2138 C CA . ARG A 1 277 ? 21.994 -1.352 -15.962 1.00 77.69 277 ARG A CA 1
ATOM 2139 C C . ARG A 1 277 ? 23.326 -0.732 -16.390 1.00 77.69 277 ARG A C 1
ATOM 2141 O O . ARG A 1 277 ? 24.324 -0.884 -15.691 1.00 77.69 277 ARG A O 1
ATOM 2148 N N . ASP A 1 278 ? 23.337 -0.035 -17.522 1.00 75.00 278 ASP A N 1
ATOM 2149 C CA . ASP A 1 278 ? 24.579 0.393 -18.167 1.00 75.00 278 ASP A CA 1
ATOM 2150 C C . ASP A 1 278 ? 25.127 1.703 -17.564 1.00 75.00 278 ASP A C 1
ATOM 2152 O O . ASP A 1 278 ? 26.343 1.892 -17.472 1.00 75.00 278 ASP A O 1
ATOM 2156 N N . LYS A 1 279 ? 24.244 2.613 -17.127 1.00 72.19 279 LYS A N 1
ATOM 2157 C CA . LYS A 1 279 ? 24.602 3.966 -16.663 1.00 72.19 279 LYS A CA 1
ATOM 2158 C C . LYS A 1 279 ? 24.526 4.151 -15.153 1.00 72.19 279 LYS A C 1
ATOM 2160 O O . LYS A 1 279 ? 25.411 4.801 -14.606 1.00 72.19 279 LYS A O 1
ATOM 2165 N N . GLN A 1 280 ? 23.507 3.612 -14.481 1.00 66.44 280 GLN A N 1
ATOM 2166 C CA . GLN A 1 280 ? 23.362 3.797 -13.030 1.00 66.44 280 GLN A CA 1
ATOM 2167 C C . GLN A 1 280 ? 24.141 2.755 -12.212 1.00 66.44 280 GLN A C 1
ATOM 2169 O O . GLN A 1 280 ? 24.367 2.983 -11.028 1.00 66.44 280 GLN A O 1
ATOM 2174 N N . LYS A 1 281 ? 24.598 1.649 -12.831 1.00 67.31 281 LYS A N 1
ATOM 2175 C CA . LYS A 1 281 ? 25.340 0.543 -12.181 1.00 67.31 281 LYS A CA 1
ATOM 2176 C C . LYS A 1 281 ? 24.681 0.018 -10.897 1.00 67.31 281 LYS A C 1
ATOM 2178 O O . LYS A 1 281 ? 25.343 -0.583 -10.053 1.00 67.31 281 LYS A O 1
ATOM 2183 N N . ASP A 1 282 ? 23.377 0.221 -10.755 1.00 75.31 282 ASP A N 1
ATOM 2184 C CA . ASP A 1 282 ? 22.609 -0.288 -9.632 1.00 75.31 282 ASP A CA 1
ATOM 2185 C C . ASP A 1 282 ? 22.305 -1.765 -9.886 1.00 75.31 282 ASP A C 1
ATOM 2187 O O . ASP A 1 282 ? 21.352 -2.122 -10.582 1.00 75.31 282 ASP A O 1
ATOM 2191 N N . ALA A 1 283 ? 23.174 -2.630 -9.365 1.00 80.62 283 ALA A N 1
ATOM 2192 C CA . ALA A 1 283 ? 23.068 -4.072 -9.549 1.00 80.62 283 ALA A CA 1
ATOM 2193 C C . ALA A 1 283 ? 21.769 -4.640 -8.955 1.00 80.62 283 ALA A C 1
ATOM 2195 O O . ALA A 1 283 ? 21.234 -5.612 -9.488 1.00 80.62 283 ALA A O 1
ATOM 2196 N N . PHE A 1 284 ? 21.242 -4.028 -7.888 1.00 86.56 284 PHE A N 1
ATOM 2197 C CA . PHE A 1 284 ? 20.009 -4.477 -7.251 1.00 86.56 284 PHE A CA 1
ATOM 2198 C C . PHE A 1 284 ? 18.797 -4.145 -8.123 1.00 86.56 284 PHE A C 1
ATOM 2200 O O . PHE A 1 284 ? 18.064 -5.051 -8.528 1.00 86.56 284 PHE A O 1
ATOM 2207 N N . LEU A 1 285 ? 18.616 -2.867 -8.476 1.00 86.31 285 LEU A N 1
ATOM 2208 C CA . LEU A 1 285 ? 17.495 -2.450 -9.321 1.00 86.31 285 LEU A CA 1
ATOM 2209 C C . LEU A 1 285 ? 17.598 -3.065 -10.724 1.00 86.31 285 LEU A C 1
ATOM 2211 O O . LEU A 1 285 ? 16.605 -3.557 -11.254 1.00 86.31 285 LEU A O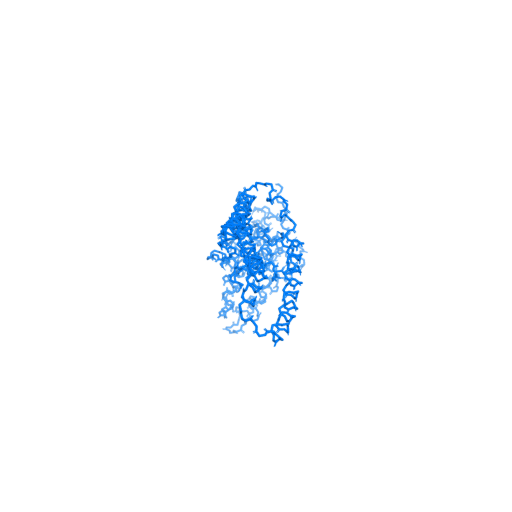 1
ATOM 2215 N N . GLY A 1 286 ? 18.799 -3.109 -11.306 1.00 85.06 286 GLY A N 1
ATOM 2216 C CA . GLY A 1 286 ? 19.051 -3.747 -12.599 1.00 85.06 286 GLY A CA 1
ATOM 2217 C C . GLY A 1 286 ? 18.719 -5.243 -12.606 1.00 85.06 286 GLY A C 1
ATOM 2218 O O . GLY A 1 286 ? 18.129 -5.728 -13.575 1.00 85.06 286 GLY A O 1
ATOM 2219 N N . GLY A 1 287 ? 19.033 -5.962 -11.522 1.00 85.94 287 GLY A N 1
ATOM 2220 C CA . GLY A 1 287 ? 18.660 -7.366 -11.341 1.00 85.94 287 GLY A CA 1
ATOM 2221 C C . GLY A 1 287 ? 17.143 -7.554 -11.323 1.00 85.94 287 GLY A C 1
ATOM 2222 O O . GLY A 1 287 ? 16.612 -8.297 -12.145 1.00 85.94 287 GLY A O 1
ATOM 2223 N N . ILE A 1 288 ? 16.438 -6.799 -10.471 1.00 90.75 288 ILE A N 1
ATOM 2224 C CA . ILE A 1 288 ? 14.969 -6.850 -10.370 1.00 90.75 288 ILE A CA 1
ATOM 2225 C C . ILE A 1 288 ? 14.308 -6.559 -11.720 1.00 90.75 288 ILE A C 1
ATOM 2227 O O . ILE A 1 288 ? 13.436 -7.304 -12.167 1.00 90.75 288 ILE A O 1
ATOM 2231 N N . LEU A 1 289 ? 14.731 -5.492 -12.397 1.00 90.00 289 LEU A N 1
ATOM 2232 C CA . LEU A 1 289 ? 14.168 -5.090 -13.683 1.00 90.00 289 LEU A CA 1
ATOM 2233 C C . LEU A 1 289 ? 14.401 -6.132 -14.784 1.00 90.00 289 LEU A C 1
ATOM 2235 O O . LEU A 1 289 ? 13.527 -6.342 -15.629 1.00 90.00 289 LEU A O 1
ATOM 2239 N N . THR A 1 290 ? 15.556 -6.799 -14.770 1.00 87.00 290 THR A N 1
ATOM 2240 C CA . THR A 1 290 ? 15.861 -7.882 -15.714 1.00 87.00 290 THR A CA 1
ATOM 2241 C C . THR A 1 290 ? 14.914 -9.056 -15.498 1.00 87.00 290 THR A C 1
ATOM 2243 O O . THR A 1 290 ? 14.276 -9.501 -16.451 1.00 87.00 290 THR A O 1
ATOM 2246 N N . THR A 1 291 ? 14.728 -9.475 -14.247 1.00 88.06 291 THR A N 1
ATOM 2247 C CA . THR A 1 291 ? 13.817 -10.568 -13.892 1.00 88.06 291 THR A CA 1
ATOM 2248 C C . THR A 1 291 ? 12.362 -10.254 -14.250 1.00 88.06 291 THR A C 1
ATOM 2250 O O . THR A 1 291 ? 11.663 -11.104 -14.797 1.00 88.06 291 THR A O 1
ATOM 2253 N N . ILE A 1 292 ? 11.902 -9.016 -14.037 1.00 88.50 292 ILE A N 1
ATOM 2254 C CA . ILE A 1 292 ? 10.559 -8.593 -14.472 1.00 88.50 292 ILE A CA 1
ATOM 2255 C C . ILE A 1 292 ? 10.419 -8.692 -15.997 1.00 88.50 292 ILE A C 1
ATOM 2257 O O . ILE A 1 292 ? 9.389 -9.133 -16.507 1.00 88.50 292 ILE A O 1
ATOM 2261 N N . ASN A 1 293 ? 11.447 -8.287 -16.746 1.00 87.31 293 ASN A N 1
ATOM 2262 C CA . ASN A 1 293 ? 11.424 -8.354 -18.204 1.00 87.31 293 ASN A CA 1
ATOM 2263 C C . ASN A 1 293 ? 11.426 -9.801 -18.726 1.00 87.31 293 ASN A C 1
ATOM 2265 O O . ASN A 1 293 ? 10.795 -10.068 -19.747 1.00 87.31 293 ASN A O 1
ATOM 2269 N N . GLU A 1 294 ? 12.105 -10.721 -18.043 1.00 86.31 294 GLU A N 1
ATOM 2270 C CA . GLU A 1 294 ? 12.072 -12.159 -18.340 1.00 86.31 294 GLU A CA 1
ATOM 2271 C C . GLU A 1 294 ? 10.690 -12.758 -18.069 1.00 86.31 294 GLU A C 1
ATOM 2273 O O . GLU A 1 294 ? 10.121 -13.377 -18.968 1.00 86.31 294 GLU A O 1
ATOM 2278 N N . ALA A 1 295 ? 10.103 -12.482 -16.899 1.00 83.94 295 ALA A N 1
ATOM 2279 C CA . ALA A 1 295 ? 8.743 -12.908 -16.565 1.00 83.94 295 ALA A CA 1
ATOM 2280 C C . ALA A 1 295 ? 7.724 -12.384 -17.591 1.00 83.94 295 ALA A C 1
ATOM 2282 O O . ALA A 1 295 ? 6.884 -13.129 -18.091 1.00 83.94 295 ALA A O 1
ATOM 2283 N N . ARG A 1 296 ? 7.852 -11.115 -17.999 1.00 85.88 296 ARG A N 1
ATOM 2284 C CA . ARG A 1 296 ? 7.003 -10.522 -19.039 1.00 85.88 296 ARG A CA 1
ATOM 2285 C C . ARG A 1 296 ? 7.097 -11.263 -20.371 1.00 85.88 296 ARG A C 1
ATOM 2287 O O . ARG A 1 296 ? 6.070 -11.486 -21.004 1.00 85.88 296 ARG A O 1
ATOM 2294 N N . LYS A 1 297 ? 8.310 -11.587 -20.828 1.00 85.62 297 LYS A N 1
ATOM 2295 C CA . LYS A 1 297 ? 8.506 -12.322 -22.088 1.00 85.62 297 LYS A CA 1
ATOM 2296 C C . LYS A 1 297 ? 7.901 -13.719 -21.996 1.00 85.62 297 LYS A C 1
ATOM 2298 O O . LYS A 1 297 ? 7.115 -14.081 -22.858 1.00 85.62 297 LYS A O 1
ATOM 2303 N N . SER A 1 298 ? 8.178 -14.432 -20.904 1.00 84.06 298 SER A N 1
ATOM 2304 C CA . SER A 1 298 ? 7.627 -15.766 -20.642 1.00 84.06 298 SER A CA 1
ATOM 2305 C C . SER A 1 298 ? 6.095 -15.793 -20.735 1.00 84.06 298 SER A C 1
ATOM 2307 O O . SER A 1 298 ? 5.540 -16.628 -21.450 1.00 84.06 298 SER A O 1
ATOM 2309 N N . ILE A 1 299 ? 5.423 -14.826 -20.097 1.00 82.50 299 ILE A N 1
ATOM 2310 C CA . ILE A 1 299 ? 3.957 -14.701 -20.090 1.00 82.50 299 ILE A CA 1
ATOM 2311 C C . ILE A 1 299 ? 3.399 -14.293 -21.463 1.00 82.50 299 ILE A C 1
ATOM 2313 O O . ILE A 1 299 ? 2.324 -14.744 -21.839 1.00 82.50 299 ILE A O 1
ATOM 2317 N N . HIS A 1 300 ? 4.105 -13.463 -22.237 1.00 79.69 300 HIS A N 1
ATOM 2318 C CA . HIS A 1 300 ? 3.676 -13.116 -23.599 1.00 79.69 300 HIS A CA 1
ATOM 2319 C C . HIS A 1 300 ? 3.866 -14.256 -24.606 1.00 79.69 300 HIS A C 1
ATOM 2321 O O . HIS A 1 300 ? 3.066 -14.379 -25.533 1.00 79.69 300 HIS A O 1
ATOM 2327 N N . ASP A 1 301 ? 4.906 -15.071 -24.430 1.00 78.69 301 ASP A N 1
ATOM 2328 C CA . ASP A 1 301 ? 5.253 -16.156 -25.349 1.00 78.69 301 ASP A CA 1
ATOM 2329 C C . ASP A 1 301 ? 4.372 -17.408 -25.145 1.00 78.69 301 ASP A C 1
ATOM 2331 O O . ASP A 1 301 ? 4.305 -18.264 -26.027 1.00 78.69 301 ASP A O 1
ATOM 2335 N N . HIS A 1 302 ? 3.663 -17.520 -24.012 1.00 68.88 302 HIS A N 1
ATOM 2336 C CA . HIS A 1 302 ? 2.826 -18.676 -23.671 1.00 68.88 302 HIS A CA 1
ATOM 2337 C C . HIS A 1 302 ? 1.365 -18.275 -23.434 1.00 68.88 302 HIS A C 1
ATOM 2339 O O . HIS A 1 302 ? 1.064 -17.367 -22.672 1.00 68.88 302 HIS A O 1
ATOM 2345 N N . SER A 1 303 ? 0.429 -18.995 -24.054 1.00 54.88 303 SER A N 1
ATOM 2346 C CA . SER A 1 303 ? -0.999 -18.647 -24.067 1.00 54.88 303 SER A CA 1
ATOM 2347 C C . SER A 1 303 ? -1.809 -19.100 -22.843 1.00 54.88 303 SER A C 1
ATOM 2349 O O . SER A 1 303 ? -3.007 -18.822 -22.797 1.00 54.88 303 SER A O 1
ATOM 2351 N N . VAL A 1 304 ? -1.218 -19.801 -21.862 1.00 56.34 304 VAL A N 1
ATOM 2352 C CA . VAL A 1 304 ? -1.971 -20.374 -20.728 1.00 56.34 304 VAL A CA 1
ATOM 2353 C C . VAL A 1 304 ? -1.177 -20.373 -19.412 1.00 56.34 304 VAL A C 1
ATOM 2355 O O . VAL A 1 304 ? -0.095 -20.952 -19.341 1.00 56.34 304 VAL A O 1
ATOM 2358 N N . GLY A 1 305 ? -1.791 -19.816 -18.358 1.00 58.25 305 GLY A N 1
ATOM 2359 C CA . GLY A 1 305 ? -1.649 -20.236 -16.955 1.00 58.25 305 GLY A CA 1
ATOM 2360 C C . GLY A 1 305 ? -0.280 -20.038 -16.305 1.00 58.25 305 GLY A C 1
ATOM 2361 O O . GLY A 1 305 ? 0.333 -21.010 -15.867 1.00 58.25 305 GLY A O 1
ATOM 2362 N N . ARG A 1 306 ? 0.176 -18.789 -16.184 1.00 77.94 306 ARG A N 1
ATOM 2363 C CA . ARG A 1 306 ? 1.430 -18.409 -15.512 1.00 77.94 306 ARG A CA 1
ATOM 2364 C C . ARG A 1 306 ? 1.161 -17.491 -14.314 1.00 77.94 306 ARG A C 1
ATOM 2366 O O . ARG A 1 306 ? 1.903 -16.539 -14.077 1.00 77.94 306 ARG A O 1
ATOM 2373 N N . ALA A 1 307 ? 0.132 -17.816 -13.530 1.00 81.50 307 ALA A N 1
ATOM 2374 C CA . ALA A 1 307 ? -0.273 -17.055 -12.347 1.00 81.50 307 ALA A CA 1
ATOM 2375 C C . ALA A 1 307 ? 0.885 -16.819 -11.363 1.00 81.50 307 ALA A C 1
ATOM 2377 O O . ALA A 1 307 ? 1.023 -15.721 -10.828 1.00 81.50 307 ALA A O 1
ATOM 2378 N N . ASP A 1 308 ? 1.767 -17.807 -11.182 1.00 85.75 308 ASP A N 1
ATOM 2379 C CA . ASP A 1 308 ? 2.940 -17.678 -10.312 1.00 85.75 308 ASP A CA 1
ATOM 2380 C C . ASP A 1 308 ? 3.952 -16.655 -10.851 1.00 85.75 308 ASP A C 1
ATOM 2382 O O . ASP A 1 308 ? 4.489 -15.848 -10.093 1.00 85.75 308 ASP A O 1
ATOM 2386 N N . GLU A 1 309 ? 4.187 -16.630 -12.167 1.00 87.06 309 GLU A N 1
ATOM 2387 C CA . GLU A 1 309 ? 5.087 -15.652 -12.792 1.00 87.06 309 GLU A CA 1
ATOM 2388 C C . GLU A 1 309 ? 4.470 -14.249 -12.788 1.00 87.06 309 GLU A C 1
ATOM 2390 O O . GLU A 1 309 ? 5.182 -13.267 -12.577 1.00 87.06 309 GLU A O 1
ATOM 2395 N N . ALA A 1 310 ? 3.148 -14.141 -12.963 1.00 87.81 310 ALA A N 1
ATOM 2396 C CA . ALA A 1 310 ? 2.421 -12.880 -12.865 1.00 87.81 310 ALA A CA 1
ATOM 2397 C C . ALA A 1 310 ? 2.441 -12.334 -11.427 1.00 87.81 310 ALA A C 1
ATOM 2399 O O . ALA A 1 310 ? 2.726 -11.152 -11.218 1.00 87.81 310 ALA A O 1
ATOM 2400 N N . ALA A 1 311 ? 2.227 -13.195 -10.426 1.00 89.25 311 ALA A N 1
ATOM 2401 C CA . ALA A 1 311 ? 2.352 -12.853 -9.011 1.00 89.25 311 ALA A CA 1
ATOM 2402 C C . ALA A 1 311 ? 3.782 -12.418 -8.663 1.00 89.25 311 ALA A C 1
ATOM 2404 O O . ALA A 1 311 ? 3.989 -11.441 -7.938 1.00 89.25 311 ALA A O 1
ATOM 2405 N N . TYR A 1 312 ? 4.778 -13.105 -9.220 1.00 90.44 312 TYR A N 1
ATOM 2406 C CA . TYR A 1 312 ? 6.178 -12.761 -9.029 1.00 90.44 312 TYR A CA 1
ATOM 2407 C C . TYR A 1 312 ? 6.530 -11.411 -9.670 1.00 90.44 312 TYR A C 1
ATOM 2409 O O . TYR A 1 312 ? 7.134 -10.557 -9.018 1.00 90.44 312 TYR A O 1
ATOM 2417 N N . ALA A 1 313 ? 6.084 -11.158 -10.905 1.00 90.62 313 ALA A N 1
ATOM 2418 C CA . ALA A 1 313 ? 6.255 -9.874 -11.583 1.00 90.62 313 ALA A CA 1
ATOM 2419 C C . ALA A 1 313 ? 5.567 -8.725 -10.828 1.00 90.62 313 ALA A C 1
ATOM 2421 O O . ALA A 1 313 ? 6.135 -7.634 -10.713 1.00 90.62 313 ALA A O 1
ATOM 2422 N N . TYR A 1 314 ? 4.379 -8.973 -10.269 1.00 92.81 314 TYR A N 1
ATOM 2423 C CA . TYR A 1 314 ? 3.672 -8.030 -9.408 1.00 92.81 314 TYR A CA 1
ATOM 2424 C C . TYR A 1 314 ? 4.497 -7.660 -8.170 1.00 92.81 314 TYR A C 1
ATOM 2426 O O . TYR A 1 314 ? 4.748 -6.477 -7.925 1.00 92.81 314 TYR A O 1
ATOM 2434 N N . LEU A 1 315 ? 4.981 -8.662 -7.430 1.00 92.19 315 LEU A N 1
ATOM 2435 C CA . LEU A 1 315 ? 5.766 -8.450 -6.215 1.00 92.19 315 LEU A CA 1
ATOM 2436 C C . LEU A 1 315 ? 7.077 -7.709 -6.507 1.00 92.19 315 LEU A C 1
ATOM 2438 O O . LEU A 1 315 ? 7.423 -6.750 -5.817 1.00 92.19 315 LEU A O 1
ATOM 2442 N N . LEU A 1 316 ? 7.797 -8.115 -7.556 1.00 92.69 316 LEU A N 1
ATOM 2443 C CA . LEU A 1 316 ? 9.025 -7.444 -7.980 1.00 92.69 316 LEU A CA 1
ATOM 2444 C C . LEU A 1 316 ? 8.767 -5.996 -8.408 1.00 92.69 316 LEU A C 1
ATOM 2446 O O . LEU A 1 316 ? 9.588 -5.120 -8.135 1.00 92.69 316 LEU A O 1
ATOM 2450 N N . THR A 1 317 ? 7.617 -5.724 -9.026 1.00 93.38 317 THR A N 1
ATOM 2451 C CA . THR A 1 317 ? 7.203 -4.359 -9.367 1.00 93.38 317 THR A CA 1
ATOM 2452 C C . THR A 1 317 ? 6.960 -3.523 -8.115 1.00 93.38 317 THR A C 1
ATOM 2454 O O . THR A 1 317 ? 7.430 -2.388 -8.045 1.00 93.38 317 THR A O 1
ATOM 2457 N N . GLU A 1 318 ? 6.285 -4.075 -7.104 1.00 91.69 318 GLU A N 1
ATOM 2458 C CA . GLU A 1 318 ? 6.082 -3.402 -5.816 1.00 91.69 318 GLU A CA 1
ATOM 2459 C C . GLU A 1 318 ? 7.428 -3.047 -5.158 1.00 91.69 318 GLU A C 1
ATOM 2461 O O . GLU A 1 318 ? 7.641 -1.903 -4.749 1.00 91.69 318 GLU A O 1
ATOM 2466 N N . ILE A 1 319 ? 8.379 -3.987 -5.144 1.00 91.12 319 ILE A N 1
ATOM 2467 C CA . ILE A 1 319 ? 9.731 -3.771 -4.606 1.00 91.12 319 ILE A CA 1
ATOM 2468 C C . ILE A 1 319 ? 10.483 -2.701 -5.408 1.00 91.12 319 ILE A C 1
ATOM 2470 O O . ILE A 1 319 ? 11.072 -1.797 -4.813 1.00 91.12 319 ILE A O 1
ATOM 2474 N N . ALA A 1 320 ? 10.450 -2.766 -6.741 1.00 90.94 320 ALA A N 1
ATOM 2475 C CA . ALA A 1 320 ? 11.125 -1.803 -7.607 1.00 90.94 320 ALA A CA 1
ATOM 2476 C C . ALA A 1 320 ? 10.573 -0.383 -7.422 1.00 90.94 320 ALA A C 1
ATOM 2478 O O . ALA A 1 320 ? 11.345 0.561 -7.267 1.00 90.94 320 ALA A O 1
ATOM 2479 N N . VAL A 1 321 ? 9.246 -0.223 -7.383 1.00 91.00 321 VAL A N 1
ATOM 2480 C CA . VAL A 1 321 ? 8.600 1.075 -7.131 1.00 91.00 321 VAL A CA 1
ATOM 2481 C C . VAL A 1 321 ? 9.006 1.604 -5.759 1.00 91.00 321 VAL A C 1
ATOM 2483 O O . VAL A 1 321 ? 9.437 2.752 -5.648 1.00 91.00 321 VAL A O 1
ATOM 2486 N N . LYS A 1 322 ? 8.936 0.766 -4.719 1.00 89.12 322 LYS A N 1
ATOM 2487 C CA . LYS A 1 322 ? 9.360 1.145 -3.369 1.00 89.12 322 LYS A CA 1
ATOM 2488 C C . LYS A 1 322 ? 10.810 1.632 -3.350 1.00 89.12 322 LYS A C 1
ATOM 2490 O O . LYS A 1 322 ? 11.095 2.685 -2.781 1.00 89.12 322 LYS A O 1
ATOM 2495 N N . TYR A 1 323 ? 11.703 0.888 -4.000 1.00 88.31 323 TYR A N 1
ATOM 2496 C CA . TYR A 1 323 ? 13.121 1.212 -4.097 1.00 88.31 323 TYR A CA 1
ATOM 2497 C C . TYR A 1 323 ? 13.350 2.552 -4.806 1.00 88.31 323 TYR A C 1
ATOM 2499 O O . TYR A 1 323 ? 13.986 3.442 -4.238 1.00 88.31 323 TYR A O 1
ATOM 2507 N N . ILE A 1 324 ? 12.765 2.732 -5.997 1.00 87.44 324 ILE A N 1
ATOM 2508 C CA . ILE A 1 324 ? 12.855 3.970 -6.784 1.00 87.44 324 ILE A CA 1
ATOM 2509 C C . ILE A 1 324 ? 12.461 5.173 -5.931 1.00 87.44 324 ILE A C 1
ATOM 2511 O O . ILE A 1 324 ? 13.203 6.143 -5.863 1.00 87.44 324 ILE A O 1
ATOM 2515 N N . HIS A 1 325 ? 11.323 5.116 -5.239 1.00 83.69 325 HIS A N 1
ATOM 2516 C CA . HIS A 1 325 ? 10.867 6.249 -4.432 1.00 83.69 325 HIS A CA 1
ATOM 2517 C C . HIS A 1 325 ? 11.683 6.461 -3.153 1.00 83.69 325 HIS A C 1
ATOM 2519 O O . HIS A 1 325 ? 11.868 7.602 -2.744 1.00 83.69 325 HIS A O 1
ATOM 2525 N N . SER A 1 326 ? 12.221 5.399 -2.549 1.00 81.12 326 SER A N 1
ATOM 2526 C CA . SER A 1 326 ? 13.087 5.516 -1.365 1.00 81.12 326 SER A CA 1
ATOM 2527 C C . SER A 1 326 ? 14.478 6.088 -1.660 1.00 81.12 326 SER A C 1
ATOM 2529 O O . SER A 1 326 ? 15.119 6.624 -0.763 1.00 81.12 326 SER A O 1
ATOM 2531 N N . THR A 1 327 ? 14.939 5.979 -2.908 1.00 77.38 327 THR A N 1
ATOM 2532 C CA . THR A 1 327 ? 16.261 6.447 -3.355 1.00 77.38 327 THR A CA 1
ATOM 2533 C C . THR A 1 327 ? 16.204 7.782 -4.090 1.00 77.38 327 THR A C 1
ATOM 2535 O O . THR A 1 327 ? 17.242 8.291 -4.513 1.00 77.38 327 THR A O 1
ATOM 2538 N N . ARG A 1 328 ? 15.014 8.383 -4.243 1.00 69.06 328 ARG A N 1
ATOM 2539 C CA . ARG A 1 328 ? 14.895 9.720 -4.831 1.00 69.06 328 ARG A CA 1
ATOM 2540 C C . ARG A 1 328 ? 15.642 10.726 -3.949 1.00 69.06 328 ARG A C 1
ATOM 2542 O O . ARG A 1 328 ? 15.374 10.777 -2.746 1.00 69.06 328 ARG A O 1
ATOM 2549 N N . PRO A 1 329 ? 16.538 11.547 -4.520 1.00 57.47 329 PRO A N 1
ATOM 2550 C CA . PRO A 1 329 ? 17.138 12.640 -3.783 1.00 57.47 329 PRO A CA 1
ATOM 2551 C C . PRO A 1 329 ? 16.010 13.549 -3.300 1.00 57.47 329 PRO A C 1
ATOM 2553 O O . PRO A 1 329 ? 15.108 13.901 -4.066 1.00 57.47 329 PRO A O 1
ATOM 2556 N N . ILE A 1 330 ? 16.028 13.880 -2.009 1.00 49.88 330 ILE A N 1
ATOM 2557 C CA . ILE A 1 330 ? 15.091 14.843 -1.436 1.00 49.88 330 ILE A CA 1
ATOM 2558 C C . ILE A 1 330 ? 15.340 16.147 -2.190 1.00 49.88 330 ILE A C 1
ATOM 2560 O O . ILE A 1 330 ? 16.434 16.703 -2.099 1.00 49.88 330 ILE A O 1
ATOM 2564 N N . ALA A 1 331 ? 14.364 16.584 -2.987 1.00 43.78 331 ALA A N 1
ATOM 2565 C CA . ALA A 1 331 ? 14.432 17.877 -3.649 1.00 43.78 331 ALA A CA 1
ATOM 2566 C C . ALA A 1 331 ? 14.623 18.943 -2.560 1.00 43.78 331 ALA A C 1
ATOM 2568 O O . ALA A 1 331 ? 13.759 19.086 -1.691 1.00 43.78 331 ALA A O 1
ATOM 2569 N N . ALA A 1 332 ? 15.794 19.582 -2.572 1.00 31.59 332 ALA A N 1
ATOM 2570 C CA . ALA A 1 332 ? 16.123 20.718 -1.720 1.00 31.59 332 ALA A CA 1
ATOM 2571 C C . ALA A 1 332 ? 15.280 21.940 -2.101 1.00 31.59 332 ALA A C 1
ATOM 2573 O O . ALA A 1 332 ? 14.978 22.098 -3.308 1.00 31.59 332 ALA A O 1
#

pLDDT: mean 70.3, std 17.91, range [31.59, 93.38]

Secondary structure (DSSP, 8-state):
--TTHHHHHHHHHHHHHHHHHHHHHHHHHHHSHHHHHHGGGHHHHHHHHHHHHHHHHHHHHHHHHHHHHHHTT---HHHHHHHHHHHHHHHHHHHHHHHHHHHHHHHHHHHHHHHHHTT--HHHHHTTGGGG--HHHHHHHHHHHHTTTBHHHHHHHTTTS-HHHHHHHHHHHHHTTSEEEETTEEEE-HHHHHHTTS-GGGGGGT--HHHHHHHHHHHHHHHTT-HHHHHHHHHHHHHHHHHHHHHHHT--HHHHHHHHSS-GGG--HHHHHHHIIIII--HHHHHHHHHHHHHHHHHHH-SS--HHHHHHHHHHHHHHHHHHHHTS----

Radius of gyration: 33.95 Å; chains: 1; bounding box: 73×42×102 Å